Protein AF-A0A967N230-F1 (afdb_monomer_lite)

pLDDT: mean 96.91, std 1.89, range [85.5, 98.88]

Foldseek 3Di:
DPLVVLCVVLVVQDDPPQDPVNVQVSVQVSVVVVLDQVDKDDDPNGIHGNPCLCPPFDLPDDVVCCQVPFAPDRWDQFPFAGWTWHAGPVFAIEIEHQELADDDLLVRLVVRCVRNPPGQEYEYEDRLYAYHDLVSLLSNLLQEAPAKDFQDWDWDQPDPDPPNIDDTDTDIHGHDHPHHDHHAYHYHYGSNQHDNSVSSVSSNVVGPRD

Sequence (210 aa):
MDWDGAYARYRPRVDAGTSPAQLLGVVSEMLDELRDGHVNVRSPVGAYAYDAWKDGHPDNFDLQLISEEYFAEPPTRASAGPFVYGRLRDGPGYVHIRTFGGDGFGRGIDEALRAMDGVPALVVDIRDNGGGSDLNLDEVVGRFTDRKRRYRYVQYRDGPGHDDFTDPIADHVEPRGARRFRGPVAVLTNRLNFSAAEDFVLAMRLLPNV

Secondary structure (DSSP, 8-state):
--HHHHHHHHGGG--TT--HHHHHHHHHHHHHTT--TT-EEEETTEEEE--GGGTT------HHHHHHHTBSSPPEEPSSSSEEEEEBTTS-EEEEE--B-SS-HHHHHHHHHHHTTT-S-EEEE-TT---B-HHHHHHHHTTT-SS-EEEEEE--B-SSSTT-BPPPEEEEE---SS----S-EEEE--TT--THHHHHHHHHTTSTT-

Radius of gyration: 21.26 Å; chains: 1; bounding box: 53×32×60 Å

Structure (mmCIF, N/CA/C/O backbone):
data_AF-A0A967N230-F1
#
_entry.id   AF-A0A967N230-F1
#
loop_
_atom_site.group_PDB
_atom_site.id
_atom_site.type_symbol
_atom_site.label_atom_id
_atom_site.label_alt_id
_atom_site.label_comp_id
_atom_site.label_asym_id
_atom_site.label_entity_id
_atom_site.label_seq_id
_atom_site.pdbx_PDB_ins_code
_atom_site.Cartn_x
_atom_site.Cartn_y
_atom_site.Cartn_z
_atom_site.occupancy
_atom_site.B_iso_or_equiv
_atom_site.auth_seq_id
_atom_site.auth_comp_id
_atom_site.auth_asym_id
_atom_site.auth_atom_id
_atom_site.pdbx_PDB_model_num
ATOM 1 N N . MET A 1 1 ? -21.238 -11.058 11.855 1.00 85.50 1 MET A N 1
ATOM 2 C CA . MET A 1 1 ? -21.030 -10.917 13.311 1.00 85.50 1 MET A CA 1
ATOM 3 C C . MET A 1 1 ? -22.267 -10.264 13.905 1.00 85.50 1 MET A C 1
ATOM 5 O O . MET A 1 1 ? -22.868 -9.445 13.226 1.00 85.50 1 MET A O 1
ATOM 9 N N . ASP A 1 2 ? -22.628 -10.613 15.136 1.00 92.88 2 ASP A N 1
ATOM 10 C CA . ASP A 1 2 ? -23.662 -9.923 15.913 1.00 92.88 2 ASP A CA 1
ATOM 11 C C . ASP A 1 2 ? -23.021 -8.843 16.809 1.00 92.88 2 ASP A C 1
ATOM 13 O O . ASP A 1 2 ? -22.440 -9.162 17.850 1.00 92.88 2 ASP A O 1
ATOM 17 N N . TRP A 1 3 ? -23.074 -7.579 16.371 1.00 94.56 3 TRP A N 1
ATOM 18 C CA . TRP A 1 3 ? -22.460 -6.457 17.096 1.00 94.56 3 TRP A CA 1
ATOM 19 C C . TRP A 1 3 ? -23.243 -6.067 18.354 1.00 94.56 3 TRP A C 1
ATOM 21 O O . TRP A 1 3 ? -22.641 -5.730 19.373 1.00 94.56 3 TRP A O 1
ATOM 31 N N . ASP A 1 4 ? -24.572 -6.186 18.323 1.00 95.31 4 ASP A N 1
ATOM 32 C CA . ASP A 1 4 ? -25.424 -5.927 19.487 1.00 95.31 4 ASP A CA 1
ATOM 33 C C . ASP A 1 4 ? -25.192 -6.985 20.573 1.00 95.31 4 ASP A C 1
ATOM 35 O O . ASP A 1 4 ? -25.094 -6.665 21.762 1.00 95.31 4 ASP A O 1
ATOM 39 N N . GLY A 1 5 ? -25.014 -8.245 20.170 1.00 97.25 5 GLY A N 1
ATOM 40 C CA . GLY A 1 5 ? -24.609 -9.329 21.059 1.00 97.25 5 GLY A CA 1
ATOM 41 C C . GLY A 1 5 ? -23.234 -9.097 21.687 1.00 97.25 5 GLY A C 1
ATOM 42 O O . GLY A 1 5 ? -23.071 -9.317 22.890 1.00 97.25 5 GLY A O 1
ATOM 43 N N . ALA A 1 6 ? -22.254 -8.610 20.918 1.00 97.06 6 ALA A N 1
ATOM 44 C CA . ALA A 1 6 ? -20.963 -8.197 21.469 1.00 97.06 6 ALA A CA 1
ATOM 45 C C . ALA A 1 6 ? -21.145 -7.053 22.482 1.00 97.06 6 ALA A C 1
ATOM 47 O O . ALA A 1 6 ? -20.707 -7.167 23.628 1.00 97.06 6 ALA A O 1
ATOM 48 N N . TYR A 1 7 ? -21.885 -5.996 22.135 1.00 96.38 7 TYR A N 1
ATOM 49 C CA . TYR A 1 7 ? -22.181 -4.898 23.059 1.00 96.38 7 TYR A CA 1
ATOM 50 C C . TYR A 1 7 ? -22.793 -5.399 24.374 1.00 96.38 7 TYR A C 1
ATOM 52 O O . TYR A 1 7 ? -22.312 -5.043 25.452 1.00 96.38 7 TYR A O 1
ATOM 60 N N . ALA A 1 8 ? -23.796 -6.276 24.308 1.00 98.12 8 ALA A N 1
ATOM 61 C CA . ALA A 1 8 ? -24.440 -6.857 25.484 1.00 98.12 8 ALA A CA 1
ATOM 62 C C . ALA A 1 8 ? -23.473 -7.670 26.368 1.00 98.12 8 ALA A C 1
ATOM 64 O O . ALA A 1 8 ? -23.636 -7.678 27.589 1.00 98.12 8 ALA A O 1
ATOM 65 N N . ARG A 1 9 ? -22.449 -8.315 25.786 1.00 98.06 9 ARG A N 1
ATOM 66 C CA . ARG A 1 9 ? -21.400 -9.040 26.528 1.00 98.06 9 ARG A CA 1
ATOM 67 C C . ARG A 1 9 ? -20.377 -8.109 27.180 1.00 98.06 9 ARG A C 1
ATOM 69 O O . ARG A 1 9 ? -20.011 -8.325 28.336 1.00 98.06 9 ARG A O 1
ATOM 76 N N . TYR A 1 10 ? -19.891 -7.096 26.461 1.00 98.31 10 TYR A N 1
ATOM 77 C CA . TYR A 1 10 ? -18.751 -6.288 26.915 1.00 98.31 10 TYR A CA 1
ATOM 78 C C . TYR A 1 10 ? -19.146 -5.021 27.671 1.00 98.31 10 TYR A C 1
ATOM 80 O O . TYR A 1 10 ? -18.466 -4.656 28.631 1.00 98.31 10 TYR A O 1
ATOM 88 N N . ARG A 1 11 ? -20.257 -4.361 27.316 1.00 97.88 11 ARG A N 1
ATOM 89 C CA . ARG A 1 11 ? -20.692 -3.117 27.972 1.00 97.88 11 ARG A CA 1
ATOM 90 C C . ARG A 1 11 ? -20.865 -3.258 29.491 1.00 97.88 11 ARG A C 1
ATOM 92 O O . ARG A 1 11 ? -20.442 -2.329 30.185 1.00 97.88 11 ARG A O 1
ATOM 99 N N . PRO A 1 12 ? -21.440 -4.345 30.046 1.00 98.38 12 PRO A N 1
ATOM 100 C CA . PRO A 1 12 ? -21.588 -4.496 31.497 1.00 98.38 12 PRO A CA 1
ATOM 101 C C . PRO A 1 12 ? -20.263 -4.581 32.269 1.00 98.38 12 PRO A C 1
ATOM 103 O O . PRO A 1 12 ? -20.265 -4.413 33.482 1.00 98.38 12 PRO A O 1
ATOM 106 N N . ARG A 1 13 ? -19.133 -4.822 31.587 1.00 98.31 13 ARG A N 1
ATOM 107 C CA . ARG A 1 13 ? -17.791 -4.891 32.192 1.00 98.31 13 ARG A CA 1
ATOM 108 C C . ARG A 1 13 ? -17.157 -3.515 32.426 1.00 98.31 13 ARG A C 1
ATOM 110 O O . ARG A 1 13 ? -16.042 -3.456 32.933 1.00 98.31 13 ARG A O 1
ATOM 117 N N . VAL A 1 14 ? -17.828 -2.435 32.018 1.00 98.19 14 VAL A N 1
ATOM 118 C CA . VAL A 1 14 ? -17.339 -1.055 32.131 1.00 98.19 14 VAL A CA 1
ATOM 119 C C . VAL A 1 14 ? -18.294 -0.227 32.989 1.00 98.19 14 VAL A C 1
ATOM 121 O O . VAL A 1 14 ? -19.488 -0.102 32.692 1.00 98.19 14 VAL A O 1
ATOM 124 N N . ASP A 1 15 ? -17.740 0.392 34.022 1.00 97.88 15 ASP A N 1
ATOM 125 C CA . ASP A 1 15 ? -18.419 1.286 34.958 1.00 97.88 15 ASP A CA 1
ATOM 126 C C . ASP A 1 15 ? -17.563 2.529 35.278 1.00 97.88 15 ASP A C 1
ATOM 128 O O . ASP A 1 15 ? -16.505 2.752 34.689 1.00 97.88 15 ASP A O 1
ATOM 132 N N . ALA A 1 16 ? -18.024 3.357 36.220 1.00 97.38 16 ALA A N 1
ATOM 133 C CA . ALA A 1 16 ? -17.334 4.587 36.611 1.00 97.38 16 ALA A CA 1
ATOM 134 C C . ALA A 1 16 ? -15.980 4.362 37.320 1.00 97.38 16 ALA A C 1
ATOM 136 O O . ALA A 1 16 ? -15.199 5.304 37.435 1.00 97.38 16 ALA A O 1
ATOM 137 N N . GLY A 1 17 ? -15.703 3.150 37.809 1.00 98.12 17 GLY A N 1
ATOM 138 C CA . GLY A 1 17 ? -14.441 2.780 38.455 1.00 98.12 17 GLY A CA 1
ATOM 139 C C . GLY A 1 17 ? -13.425 2.144 37.505 1.00 98.12 17 GLY A C 1
ATOM 140 O O . GLY A 1 17 ? -12.290 1.887 37.907 1.00 98.12 17 GLY A O 1
ATOM 141 N N . THR A 1 18 ? -13.805 1.888 36.251 1.00 98.31 18 THR A N 1
ATOM 142 C CA . THR A 1 18 ? -12.941 1.234 35.266 1.00 98.31 18 THR A CA 1
ATOM 143 C C . THR A 1 18 ? -11.785 2.153 34.866 1.00 98.31 18 THR A C 1
ATOM 145 O O . THR A 1 18 ? -11.980 3.207 34.260 1.00 98.31 18 THR A O 1
ATOM 148 N N . SER A 1 19 ? -10.555 1.750 35.187 1.00 98.25 19 SER A N 1
ATOM 149 C CA . SER A 1 19 ? -9.349 2.487 34.792 1.00 98.25 19 SER A CA 1
ATOM 150 C C . SER A 1 19 ? -9.132 2.469 33.270 1.00 98.25 19 SER A C 1
ATOM 152 O O . SER A 1 19 ? -9.589 1.545 32.592 1.00 98.25 19 SER A O 1
ATOM 154 N N . PRO A 1 20 ? -8.355 3.415 32.706 1.00 98.12 20 PRO A N 1
ATOM 155 C CA . PRO A 1 20 ? -8.048 3.418 31.275 1.00 98.12 20 PRO A CA 1
ATOM 156 C C . PRO A 1 20 ? -7.417 2.113 30.764 1.00 98.12 20 PRO A C 1
ATOM 158 O O . PRO A 1 20 ? -7.737 1.671 29.664 1.00 98.12 20 PRO A O 1
ATOM 161 N N . ALA A 1 21 ? -6.555 1.468 31.559 1.00 98.12 21 ALA A N 1
ATOM 162 C CA . ALA A 1 21 ? -5.932 0.198 31.183 1.00 98.12 21 ALA A CA 1
ATOM 163 C C . ALA A 1 21 ? -6.945 -0.961 31.154 1.00 98.12 21 ALA A C 1
ATOM 165 O O . ALA A 1 21 ? -6.922 -1.778 30.237 1.00 98.12 21 ALA A O 1
ATOM 166 N N . GLN A 1 22 ? -7.871 -1.009 32.119 1.00 98.31 22 GLN A N 1
ATOM 167 C CA . GLN A 1 22 ? -8.956 -1.998 32.120 1.00 98.31 22 GLN A CA 1
ATOM 168 C C . GLN A 1 22 ? -9.919 -1.765 30.953 1.00 98.31 22 GLN A C 1
ATOM 170 O O . GLN A 1 22 ? -10.312 -2.722 30.290 1.00 98.31 22 GLN A O 1
ATOM 175 N N . LEU A 1 23 ? -10.252 -0.503 30.663 1.00 98.25 23 LEU A N 1
ATOM 176 C CA . LEU A 1 23 ? -11.078 -0.148 29.513 1.00 98.25 23 LEU A CA 1
ATOM 177 C C . LEU A 1 23 ? -10.422 -0.600 28.204 1.00 98.25 23 LEU A C 1
ATOM 179 O O . LEU A 1 23 ? -11.090 -1.215 27.378 1.00 98.25 23 LEU A O 1
ATOM 183 N N . LEU A 1 24 ? -9.117 -0.351 28.035 1.00 98.31 24 LEU A N 1
ATOM 184 C CA . LEU A 1 24 ? -8.368 -0.838 26.877 1.00 98.31 24 LEU A CA 1
ATOM 185 C C . LEU A 1 24 ? -8.440 -2.365 26.766 1.00 98.31 24 LEU A C 1
ATOM 187 O O . LEU A 1 24 ? -8.653 -2.861 25.666 1.00 98.31 24 LEU A O 1
ATOM 191 N N . GLY A 1 25 ? -8.320 -3.104 27.872 1.00 98.31 25 GLY A N 1
ATOM 192 C CA . GLY A 1 25 ? -8.472 -4.563 27.876 1.00 98.31 25 GLY A CA 1
ATOM 193 C C . GLY A 1 25 ? -9.849 -5.017 27.381 1.00 98.31 25 GLY A C 1
ATOM 194 O O . GLY A 1 25 ? -9.937 -5.816 26.454 1.00 98.31 25 GLY A O 1
ATOM 195 N N . VAL A 1 26 ? -10.928 -4.444 27.928 1.00 98.38 26 VAL A N 1
ATOM 196 C CA . VAL A 1 26 ? -12.306 -4.787 27.526 1.00 98.38 26 VAL A CA 1
ATOM 197 C C . VAL A 1 26 ? -12.568 -4.445 26.055 1.00 98.38 26 VAL A C 1
ATOM 199 O O . VAL A 1 26 ? -13.156 -5.253 25.340 1.00 98.38 26 VAL A O 1
ATOM 202 N N . VAL A 1 27 ? -12.125 -3.272 25.590 1.00 98.00 27 VAL A N 1
ATOM 203 C CA . VAL A 1 27 ? -12.273 -2.862 24.184 1.00 98.00 27 VAL A CA 1
ATOM 204 C C . VAL A 1 27 ? -11.462 -3.772 23.264 1.00 98.00 27 VAL A C 1
ATOM 206 O O . VAL A 1 27 ? -11.985 -4.197 22.242 1.00 98.00 27 VAL A O 1
ATOM 209 N N . SER A 1 28 ? -10.226 -4.113 23.634 1.00 98.00 28 SER A N 1
ATOM 210 C CA . SER A 1 28 ? -9.379 -5.038 22.868 1.00 98.00 28 SER A CA 1
ATOM 211 C C . SER A 1 28 ? -10.061 -6.391 22.672 1.00 98.00 28 SER A C 1
ATOM 213 O O . SER A 1 28 ? -10.171 -6.854 21.545 1.00 98.00 28 SER A O 1
ATOM 215 N N . GLU A 1 29 ? -10.589 -6.993 23.742 1.00 97.81 29 GLU A N 1
ATOM 216 C CA . GLU A 1 29 ? -11.294 -8.278 23.653 1.00 97.81 29 GLU A CA 1
ATOM 217 C C . GLU A 1 29 ? -12.573 -8.201 22.807 1.00 97.81 29 GLU A C 1
ATOM 219 O O . GLU A 1 29 ? -12.911 -9.164 22.128 1.00 97.81 29 GLU A O 1
ATOM 224 N N . MET A 1 30 ? -13.291 -7.074 22.843 1.00 97.69 30 MET A N 1
ATOM 225 C CA . MET A 1 30 ? -14.475 -6.864 22.004 1.00 97.69 30 MET A CA 1
ATOM 226 C C . MET A 1 30 ? -14.102 -6.742 20.522 1.00 97.69 30 MET A C 1
ATOM 228 O O . MET A 1 30 ? -14.774 -7.317 19.669 1.00 97.69 30 MET A O 1
ATOM 232 N N . LEU A 1 31 ? -13.036 -5.997 20.210 1.00 97.12 31 LEU A N 1
ATOM 233 C CA . LEU A 1 31 ? -12.543 -5.836 18.840 1.00 97.12 31 LEU A CA 1
ATOM 234 C C . LEU A 1 31 ? -11.910 -7.128 18.298 1.00 97.12 31 LEU A C 1
ATOM 236 O O . LEU A 1 31 ? -11.976 -7.358 17.095 1.00 97.12 31 LEU A O 1
ATOM 240 N N . ASP A 1 32 ? -11.366 -7.994 19.157 1.00 96.19 32 ASP A N 1
ATOM 241 C CA . ASP A 1 32 ? -10.805 -9.299 18.768 1.00 96.19 32 ASP A CA 1
ATOM 242 C C . ASP A 1 32 ? -11.830 -10.213 18.091 1.00 96.19 32 ASP A C 1
ATOM 244 O O . ASP A 1 32 ? -11.500 -10.955 17.162 1.00 96.19 32 ASP A O 1
ATOM 248 N N . GLU A 1 33 ? -13.107 -10.093 18.464 1.00 96.31 33 GLU A N 1
ATOM 249 C CA . GLU A 1 33 ? -14.177 -10.846 17.814 1.00 96.31 33 GLU A CA 1
ATOM 250 C C . GLU A 1 33 ? -14.304 -10.531 16.311 1.00 96.31 33 GLU A C 1
ATOM 252 O O . GLU A 1 33 ? -14.807 -11.372 15.560 1.00 96.31 33 GLU A O 1
ATOM 257 N N . LEU A 1 34 ? -13.857 -9.346 15.858 1.00 95.75 34 LEU A N 1
ATOM 258 C CA . LEU A 1 34 ? -13.910 -8.935 14.446 1.00 95.75 34 LEU A CA 1
ATOM 259 C C . LEU A 1 34 ? -12.933 -9.734 13.590 1.00 95.75 34 LEU A C 1
ATOM 261 O O . LEU A 1 34 ? -13.184 -9.914 12.400 1.00 95.75 34 LEU A O 1
ATOM 265 N N . ARG A 1 35 ? -11.845 -10.231 14.197 1.00 95.25 35 ARG A N 1
ATOM 266 C CA . ARG A 1 35 ? -10.754 -10.936 13.508 1.00 95.25 35 ARG A CA 1
ATOM 267 C C . ARG A 1 35 ? -10.231 -10.168 12.292 1.00 95.25 35 ARG A C 1
ATOM 269 O O . ARG A 1 35 ? -9.931 -10.755 11.252 1.00 95.25 35 ARG A O 1
ATOM 276 N N . ASP A 1 36 ? -10.146 -8.849 12.432 1.00 95.19 36 ASP A N 1
ATOM 277 C CA . ASP A 1 36 ? -9.809 -7.927 11.356 1.00 95.19 36 ASP A CA 1
ATOM 278 C C . ASP A 1 36 ? -8.509 -7.180 11.673 1.00 95.19 36 ASP A C 1
ATOM 280 O O . ASP A 1 36 ? -8.442 -6.390 12.615 1.00 95.19 36 ASP A O 1
ATOM 284 N N . GLY A 1 37 ? -7.481 -7.411 10.853 1.00 93.00 37 GLY A N 1
ATOM 285 C CA . GLY A 1 37 ? -6.185 -6.743 10.980 1.00 93.00 37 GLY A CA 1
ATOM 286 C C . GLY A 1 37 ? -6.235 -5.229 10.747 1.00 93.00 37 GLY A C 1
ATOM 287 O O . GLY A 1 37 ? -5.296 -4.531 11.132 1.00 93.00 37 GLY A O 1
ATOM 288 N N . HIS A 1 38 ? -7.301 -4.700 10.127 1.00 94.12 38 HIS A N 1
ATOM 289 C CA . HIS A 1 38 ? -7.479 -3.260 9.888 1.00 94.12 38 HIS A CA 1
ATOM 290 C C . HIS A 1 38 ? -8.081 -2.535 11.096 1.00 94.12 38 HIS A C 1
ATOM 292 O O . HIS A 1 38 ? -8.014 -1.304 11.180 1.00 94.12 38 HIS A O 1
ATOM 298 N N . VAL A 1 39 ? -8.621 -3.271 12.067 1.00 95.88 39 VAL A N 1
ATOM 299 C CA . VAL A 1 39 ? -9.231 -2.696 13.262 1.00 95.88 39 VAL A CA 1
ATOM 300 C C . VAL A 1 39 ? -8.195 -2.604 14.371 1.00 95.88 39 VAL A C 1
ATOM 302 O O . VAL A 1 39 ? -7.610 -3.590 14.814 1.00 95.88 39 VAL A O 1
ATOM 305 N N . ASN A 1 40 ? -7.959 -1.379 14.828 1.00 95.50 40 ASN A N 1
ATOM 306 C CA . ASN A 1 40 ? -6.991 -1.093 15.872 1.00 95.50 40 ASN A CA 1
ATOM 307 C C . ASN A 1 40 ? -7.520 -0.028 16.831 1.00 95.50 40 ASN A C 1
ATOM 309 O O . ASN A 1 40 ? -8.303 0.844 16.455 1.00 95.50 40 ASN A O 1
ATOM 313 N N . VAL A 1 41 ? -7.056 -0.085 18.075 1.00 96.88 41 VAL A N 1
ATOM 314 C CA . VAL A 1 41 ? -7.288 0.951 19.084 1.00 96.88 41 VAL A CA 1
ATOM 315 C C . VAL A 1 41 ? -5.945 1.434 19.607 1.00 96.88 41 VAL A C 1
ATOM 317 O O . VAL A 1 41 ? -5.040 0.645 19.874 1.00 96.88 41 VAL A O 1
ATOM 320 N N . ARG A 1 42 ? -5.801 2.752 19.744 1.00 96.69 42 ARG A N 1
ATOM 321 C CA . ARG A 1 42 ? -4.603 3.401 20.283 1.00 96.69 42 ARG A CA 1
ATOM 322 C C . ARG A 1 42 ? -5.005 4.323 21.418 1.00 96.69 42 ARG A C 1
ATOM 324 O O . ARG A 1 42 ? -5.969 5.073 21.306 1.00 96.69 42 ARG A O 1
ATOM 331 N N . SER A 1 43 ? -4.251 4.275 22.504 1.00 95.94 43 SER A N 1
ATOM 332 C CA . SER A 1 43 ? -4.478 5.085 23.696 1.00 95.94 43 SER A CA 1
ATOM 333 C C . SER A 1 43 ? -3.145 5.424 24.376 1.00 95.94 43 SER A C 1
ATOM 335 O O . SER A 1 43 ? -2.136 4.772 24.101 1.00 95.94 43 SER A O 1
ATOM 337 N N . PRO A 1 44 ? -3.113 6.390 25.310 1.00 97.25 44 PRO A N 1
ATOM 338 C CA . PRO A 1 44 ? -1.905 6.687 26.082 1.00 97.25 44 PRO A CA 1
ATOM 339 C C . PRO A 1 44 ? -1.391 5.517 26.934 1.00 97.25 44 PRO A C 1
ATOM 341 O O . PRO A 1 44 ? -0.222 5.505 27.304 1.00 97.25 44 PRO A O 1
ATOM 344 N N . VAL A 1 45 ? -2.256 4.551 27.263 1.00 97.56 45 VAL A N 1
ATOM 345 C CA . VAL A 1 45 ? -1.916 3.392 28.107 1.00 97.56 45 VAL A CA 1
ATOM 346 C C . VAL A 1 45 ? -1.576 2.136 27.304 1.00 97.56 45 VAL A C 1
ATOM 348 O O . VAL A 1 45 ? -1.230 1.117 27.893 1.00 97.56 45 VAL A O 1
ATOM 351 N N . GLY A 1 46 ? -1.662 2.194 25.973 1.00 97.31 46 GLY A N 1
ATOM 352 C CA . GLY A 1 46 ? -1.357 1.066 25.098 1.00 97.31 46 GLY A CA 1
ATOM 353 C C . GLY A 1 46 ? -2.160 1.073 23.802 1.00 97.31 46 GLY A C 1
ATOM 354 O O . GLY A 1 46 ? -2.977 1.961 23.545 1.00 97.31 46 GLY A O 1
ATOM 355 N N . ALA A 1 47 ? -1.928 0.053 22.987 1.00 97.25 47 ALA A N 1
ATOM 356 C CA . ALA A 1 47 ? -2.631 -0.170 21.736 1.00 97.25 47 ALA A CA 1
ATOM 357 C C . ALA A 1 47 ? -2.977 -1.652 21.581 1.00 97.25 47 ALA A C 1
ATOM 359 O O . ALA A 1 47 ? -2.327 -2.509 22.178 1.00 97.25 47 ALA A O 1
ATOM 360 N N . TYR A 1 48 ? -3.976 -1.927 20.754 1.00 97.25 48 TYR A N 1
ATOM 361 C CA . TYR A 1 48 ? -4.343 -3.270 20.332 1.00 97.25 48 TYR A CA 1
ATOM 362 C C . TYR A 1 48 ? -4.595 -3.278 18.825 1.00 97.25 48 TYR A C 1
ATOM 364 O O . TYR A 1 48 ? -5.147 -2.323 18.270 1.00 97.25 48 TYR A O 1
ATOM 372 N N . ALA A 1 49 ? -4.182 -4.369 18.193 1.00 96.19 49 ALA A N 1
ATOM 373 C CA . ALA A 1 49 ? -4.532 -4.752 16.839 1.00 96.19 49 ALA A CA 1
ATOM 374 C C . ALA A 1 49 ? -4.693 -6.275 16.819 1.00 96.19 49 ALA A C 1
ATOM 376 O O . ALA A 1 49 ? -4.007 -6.985 17.559 1.00 96.19 49 ALA A O 1
ATOM 377 N N . TYR A 1 50 ? -5.580 -6.774 15.967 1.00 96.00 50 TYR A N 1
ATOM 378 C CA . TYR A 1 50 ? -5.683 -8.205 15.730 1.00 96.00 50 TYR A CA 1
ATOM 379 C C . TYR A 1 50 ? -4.511 -8.629 14.846 1.00 96.00 50 TYR A C 1
ATOM 381 O O . TYR A 1 50 ? -4.536 -8.337 13.660 1.00 96.00 50 TYR A O 1
ATOM 389 N N . ASP A 1 51 ? -3.474 -9.269 15.395 1.00 92.69 51 ASP A N 1
ATOM 390 C CA . ASP A 1 51 ? -2.281 -9.678 14.627 1.00 92.69 51 ASP A CA 1
ATOM 391 C C . ASP A 1 51 ? -2.405 -11.072 13.992 1.00 92.69 51 ASP A C 1
ATOM 393 O O . ASP A 1 51 ? -1.746 -11.352 12.988 1.00 92.69 51 ASP A O 1
ATOM 397 N N . ALA A 1 52 ? -3.318 -11.909 14.495 1.00 94.44 52 ALA A N 1
ATOM 398 C CA . ALA A 1 52 ? -3.497 -13.286 14.034 1.00 94.44 52 ALA A CA 1
ATOM 399 C C . ALA A 1 52 ? -3.992 -13.404 12.576 1.00 94.44 52 ALA A C 1
ATOM 401 O O . ALA A 1 52 ? -3.966 -14.482 11.990 1.00 94.44 52 ALA A O 1
ATOM 402 N N . TRP A 1 53 ? -4.384 -12.301 11.926 1.00 92.19 53 TRP A N 1
ATOM 403 C CA . TRP A 1 53 ? -4.672 -12.291 10.483 1.00 92.19 53 TRP A CA 1
ATOM 404 C C . TRP A 1 53 ? -3.455 -12.645 9.611 1.00 92.19 53 TRP A C 1
ATOM 406 O O . TRP A 1 53 ? -3.627 -13.015 8.442 1.00 92.19 53 TRP A O 1
ATOM 416 N N . LYS A 1 54 ? -2.241 -12.529 10.163 1.00 92.81 54 LYS A N 1
ATOM 417 C CA . LYS A 1 54 ? -0.977 -12.931 9.529 1.00 92.81 54 LYS A CA 1
ATOM 418 C C . LYS A 1 54 ? -0.657 -14.408 9.764 1.00 92.81 54 LYS A C 1
ATOM 420 O O . LYS A 1 54 ? 0.117 -14.981 9.002 1.00 92.81 54 LYS A O 1
ATOM 425 N N . ASP A 1 55 ? -1.262 -15.034 10.773 1.00 92.75 55 ASP A N 1
ATOM 426 C CA . ASP A 1 55 ? -0.933 -16.399 11.177 1.00 92.75 55 ASP A CA 1
ATOM 427 C C . ASP A 1 55 ? -1.121 -17.386 10.020 1.00 92.75 55 ASP A C 1
ATOM 429 O O . ASP A 1 55 ? -2.017 -17.259 9.179 1.00 92.75 55 ASP A O 1
ATOM 433 N N . GLY A 1 56 ? -0.231 -18.377 9.957 1.00 91.94 56 GLY A N 1
ATOM 434 C CA . GLY A 1 56 ? -0.231 -19.392 8.903 1.00 91.94 56 GLY A CA 1
ATOM 435 C C . GLY A 1 56 ? 0.270 -18.910 7.538 1.00 91.94 56 GLY A C 1
ATOM 436 O O . GLY A 1 56 ? 0.291 -19.708 6.602 1.00 91.94 56 GLY A O 1
ATOM 437 N N . HIS A 1 57 ? 0.701 -17.651 7.410 1.00 94.56 57 HIS A N 1
ATOM 438 C CA . HIS A 1 57 ? 1.306 -17.128 6.189 1.00 94.56 57 HIS A CA 1
ATOM 439 C C . HIS A 1 57 ? 2.816 -16.934 6.391 1.00 94.56 57 HIS A C 1
ATOM 441 O O . HIS A 1 57 ? 3.215 -16.313 7.372 1.00 94.56 57 HIS A O 1
ATOM 447 N N . PRO A 1 58 ? 3.669 -17.452 5.492 1.00 94.69 58 PRO A N 1
ATOM 448 C CA . PRO A 1 58 ? 5.105 -17.201 5.555 1.00 94.69 58 PRO A CA 1
ATOM 449 C C . PRO A 1 58 ? 5.436 -15.752 5.167 1.00 94.69 58 PRO A C 1
ATOM 451 O O . PRO A 1 58 ? 4.737 -15.155 4.343 1.00 94.69 58 PRO A O 1
ATOM 454 N N . ASP A 1 59 ? 6.546 -15.228 5.694 1.00 90.88 59 ASP A N 1
ATOM 455 C CA . ASP A 1 59 ? 7.014 -13.859 5.421 1.00 90.88 59 ASP A CA 1
ATOM 456 C C . ASP A 1 59 ? 7.230 -13.617 3.918 1.00 90.88 59 ASP A C 1
ATOM 458 O O . ASP A 1 59 ? 6.860 -12.577 3.377 1.00 90.88 59 ASP A O 1
ATOM 462 N N . ASN A 1 60 ? 7.761 -14.617 3.202 1.00 94.12 60 ASN A N 1
ATOM 463 C CA . ASN A 1 60 ? 7.973 -14.596 1.749 1.00 94.12 60 ASN A CA 1
ATOM 464 C C . ASN A 1 60 ? 8.822 -13.421 1.232 1.00 94.12 60 ASN A C 1
ATOM 466 O O . ASN A 1 60 ? 8.772 -13.132 0.035 1.00 94.12 60 ASN A O 1
ATOM 470 N N . PHE A 1 61 ? 9.608 -12.750 2.075 1.00 97.69 61 PHE A N 1
ATOM 471 C CA . PHE A 1 61 ? 10.424 -11.612 1.669 1.00 97.69 61 PHE A CA 1
ATOM 472 C C . PHE A 1 61 ? 11.693 -11.482 2.510 1.00 97.69 61 PHE A C 1
ATOM 474 O O . PHE A 1 61 ? 11.658 -11.597 3.728 1.00 97.69 61 PHE A O 1
ATOM 481 N N . ASP A 1 62 ? 12.809 -11.217 1.834 1.00 97.31 62 ASP A N 1
ATOM 482 C CA . ASP A 1 62 ? 14.073 -10.828 2.451 1.00 97.31 62 ASP A CA 1
ATOM 483 C C . ASP A 1 62 ? 14.838 -9.956 1.447 1.00 97.31 62 ASP A C 1
ATOM 485 O O . ASP A 1 62 ? 15.365 -10.438 0.441 1.00 97.31 62 ASP A O 1
ATOM 489 N N . LEU A 1 63 ? 14.870 -8.643 1.691 1.00 95.44 63 LEU A N 1
ATOM 490 C CA . LEU A 1 63 ? 15.544 -7.713 0.788 1.00 95.44 63 LEU A CA 1
ATOM 491 C C . LEU A 1 63 ? 17.063 -7.919 0.770 1.00 95.44 63 LEU A C 1
ATOM 493 O O . LEU A 1 63 ? 17.687 -7.626 -0.251 1.00 95.44 63 LEU A O 1
ATOM 497 N N . GLN A 1 64 ? 17.662 -8.394 1.864 1.00 96.56 64 GLN A N 1
ATOM 498 C CA . GLN A 1 64 ? 19.093 -8.676 1.916 1.00 96.56 64 GLN A CA 1
ATOM 499 C C . GLN A 1 64 ? 19.417 -9.868 1.018 1.00 96.56 64 GLN A C 1
ATOM 501 O O . GLN A 1 64 ? 20.263 -9.733 0.134 1.00 96.56 64 GLN A O 1
ATOM 506 N N . LEU A 1 65 ? 18.666 -10.965 1.148 1.00 97.19 65 LEU A N 1
ATOM 507 C CA . LEU A 1 65 ? 18.787 -12.124 0.262 1.00 97.19 65 LEU A CA 1
ATOM 508 C C . LEU A 1 65 ? 18.633 -11.716 -1.208 1.00 97.19 65 LEU A C 1
ATOM 510 O O . LEU A 1 65 ? 19.446 -12.093 -2.047 1.00 97.19 65 LEU A O 1
ATOM 514 N N . ILE A 1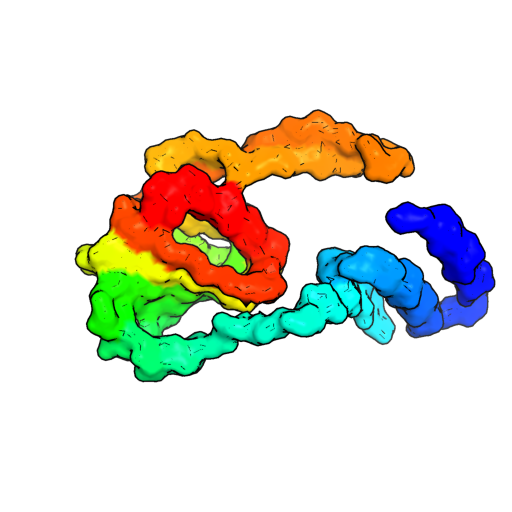 66 ? 17.612 -10.915 -1.534 1.00 97.00 66 ILE A N 1
ATOM 515 C CA . ILE A 1 66 ? 17.401 -10.451 -2.913 1.00 97.00 66 ILE A CA 1
ATOM 516 C C . ILE A 1 66 ? 18.614 -9.639 -3.392 1.00 97.00 66 ILE A C 1
ATOM 518 O O . ILE A 1 66 ? 19.108 -9.871 -4.496 1.00 97.00 66 ILE A O 1
ATOM 522 N N . SER A 1 67 ? 19.111 -8.724 -2.552 1.00 96.25 67 SER A N 1
ATOM 523 C CA . SER A 1 67 ? 20.268 -7.861 -2.836 1.00 96.25 67 SER A CA 1
ATOM 524 C C . SER A 1 67 ? 21.543 -8.655 -3.125 1.00 96.25 67 SER A C 1
ATOM 526 O O . SER A 1 67 ? 22.273 -8.311 -4.052 1.00 96.25 67 SER A O 1
ATOM 528 N N . GLU A 1 68 ? 21.805 -9.706 -2.352 1.00 96.56 68 GLU A N 1
ATOM 529 C CA . GLU A 1 68 ? 23.029 -10.511 -2.437 1.00 96.56 68 GLU A CA 1
ATOM 530 C C . GLU A 1 68 ? 22.960 -11.549 -3.575 1.00 96.56 68 GLU A C 1
ATOM 532 O O . GLU A 1 68 ? 23.922 -11.722 -4.334 1.00 96.56 68 GLU A O 1
ATOM 537 N N . GLU A 1 69 ? 21.800 -12.184 -3.766 1.00 97.25 69 GLU A N 1
ATOM 538 C CA . GLU A 1 69 ? 21.663 -13.363 -4.632 1.00 97.25 69 GLU A CA 1
ATOM 539 C C . GLU A 1 69 ? 21.099 -13.081 -6.033 1.00 97.25 69 GLU A C 1
ATOM 541 O O . GLU A 1 69 ? 21.350 -13.856 -6.958 1.00 97.25 69 GLU A O 1
ATOM 546 N N . TYR A 1 70 ? 20.375 -11.977 -6.248 1.00 97.69 70 TYR A N 1
ATOM 547 C CA . TYR A 1 70 ? 19.647 -11.770 -7.512 1.00 97.69 70 TYR A CA 1
ATOM 548 C C . TYR A 1 70 ? 20.129 -10.566 -8.321 1.00 97.69 70 TYR A C 1
ATOM 550 O O . TYR A 1 70 ? 20.007 -10.569 -9.549 1.00 97.69 70 TYR A O 1
ATOM 558 N N . PHE A 1 71 ? 20.695 -9.540 -7.684 1.00 98.19 71 PHE A N 1
ATOM 559 C CA . PHE A 1 71 ? 21.166 -8.359 -8.407 1.00 98.19 71 PHE A CA 1
ATOM 560 C C . PHE A 1 71 ? 22.502 -8.588 -9.121 1.00 98.19 71 PHE A C 1
ATOM 562 O O . PHE A 1 71 ? 23.421 -9.221 -8.599 1.00 98.19 71 PHE A O 1
ATOM 569 N N . ALA A 1 72 ? 22.621 -8.031 -10.329 1.00 97.31 72 ALA A N 1
ATOM 570 C CA . ALA A 1 72 ? 23.863 -8.038 -11.100 1.00 97.31 72 ALA A CA 1
ATOM 571 C C . ALA A 1 72 ? 24.952 -7.175 -10.444 1.00 97.31 72 ALA A C 1
ATOM 573 O O . ALA A 1 72 ? 26.118 -7.545 -10.457 1.00 97.31 72 ALA A O 1
ATOM 574 N N . GLU A 1 73 ? 24.543 -6.062 -9.840 1.00 96.31 73 GLU A N 1
ATOM 575 C CA . GLU A 1 73 ? 25.377 -5.099 -9.119 1.00 96.31 73 GLU A CA 1
ATOM 576 C C . GLU A 1 73 ? 24.640 -4.664 -7.846 1.00 96.31 73 GLU A C 1
ATOM 578 O O . GLU A 1 73 ? 23.407 -4.717 -7.840 1.00 96.31 73 GLU A O 1
ATOM 583 N N . PRO A 1 74 ? 25.330 -4.189 -6.792 1.00 97.00 74 PRO A N 1
ATOM 584 C CA . PRO A 1 74 ? 24.668 -3.730 -5.574 1.00 97.00 74 PRO A CA 1
ATOM 585 C C . PRO A 1 74 ? 23.498 -2.769 -5.867 1.00 97.00 74 PRO A C 1
ATOM 587 O O . PRO A 1 74 ? 23.673 -1.799 -6.617 1.00 97.00 74 PRO A O 1
ATOM 590 N N . PRO A 1 75 ? 22.299 -3.008 -5.304 1.00 97.75 75 PRO A N 1
ATOM 591 C CA . PRO A 1 75 ? 21.132 -2.199 -5.616 1.00 97.75 75 PRO A CA 1
ATOM 592 C C . PRO A 1 75 ? 21.282 -0.763 -5.115 1.00 97.75 75 PRO A C 1
ATOM 594 O O . PRO A 1 75 ? 21.913 -0.479 -4.096 1.00 97.75 75 PRO A O 1
ATOM 597 N N . THR A 1 76 ? 20.640 0.160 -5.822 1.00 98.56 76 THR A N 1
ATOM 598 C CA . THR A 1 76 ? 20.653 1.588 -5.508 1.00 98.56 76 THR A CA 1
ATOM 599 C C . THR A 1 76 ? 19.412 1.972 -4.711 1.00 98.56 76 THR A C 1
ATOM 601 O O . THR A 1 76 ? 18.296 1.565 -5.032 1.00 98.56 76 THR A O 1
ATOM 604 N N . ARG A 1 77 ? 19.593 2.794 -3.674 1.00 98.50 77 ARG A N 1
ATOM 605 C CA . ARG A 1 77 ? 18.489 3.497 -3.007 1.00 98.50 77 ARG A CA 1
ATOM 606 C C . ARG A 1 77 ? 18.218 4.796 -3.753 1.00 98.50 77 ARG A C 1
ATOM 608 O O . ARG A 1 77 ? 19.151 5.570 -3.958 1.00 98.50 77 ARG A O 1
ATOM 615 N N . ALA A 1 78 ? 16.967 5.036 -4.135 1.00 97.88 78 ALA A N 1
ATOM 616 C CA . ALA A 1 78 ? 16.615 6.260 -4.846 1.00 97.88 78 ALA A CA 1
ATOM 617 C C . ALA A 1 78 ? 16.878 7.507 -3.996 1.00 97.88 78 ALA A C 1
ATOM 619 O O . ALA A 1 78 ? 16.744 7.485 -2.770 1.00 97.88 78 ALA A O 1
ATOM 620 N N . SER A 1 79 ? 17.177 8.631 -4.651 1.00 97.12 79 SER A N 1
ATOM 621 C CA . SER A 1 79 ? 17.327 9.919 -3.959 1.00 97.12 79 SER A CA 1
ATOM 622 C C . SER A 1 79 ? 16.012 10.450 -3.369 1.00 97.12 79 SER A C 1
ATOM 624 O O . SER A 1 79 ? 16.026 11.391 -2.575 1.00 97.12 79 SER A O 1
ATOM 626 N N . ALA A 1 80 ? 14.871 9.914 -3.810 1.00 96.31 80 ALA A N 1
ATOM 627 C CA . ALA A 1 80 ? 13.517 10.316 -3.438 1.00 96.31 80 ALA A CA 1
ATOM 628 C C . ALA A 1 80 ? 12.620 9.096 -3.282 1.00 96.31 80 ALA A C 1
ATOM 630 O O . ALA A 1 80 ? 12.710 8.165 -4.079 1.00 96.31 80 ALA A O 1
ATOM 631 N N . GLY A 1 81 ? 11.685 9.169 -2.338 1.00 96.75 81 GLY A N 1
ATOM 632 C CA . GLY A 1 81 ? 10.740 8.093 -2.084 1.00 96.75 81 GLY A CA 1
ATOM 633 C C . GLY A 1 81 ? 11.402 6.817 -1.543 1.00 96.75 81 GLY A C 1
ATOM 634 O O . GLY A 1 81 ? 12.621 6.737 -1.377 1.00 96.75 81 GLY A O 1
ATOM 635 N N . PRO A 1 82 ? 10.596 5.796 -1.229 1.00 97.69 82 PRO A N 1
ATOM 636 C CA . PRO A 1 82 ? 11.055 4.601 -0.530 1.00 97.69 82 PRO A CA 1
ATOM 637 C C . PRO A 1 82 ? 11.470 3.473 -1.492 1.00 97.69 82 PRO A C 1
ATOM 639 O O . PRO A 1 82 ? 11.100 2.317 -1.275 1.00 97.69 82 PRO A O 1
ATOM 642 N N . PHE A 1 83 ? 12.226 3.801 -2.548 1.00 98.69 83 PHE A N 1
ATOM 643 C CA . PHE A 1 83 ? 12.602 2.849 -3.599 1.00 98.69 83 PHE A CA 1
ATOM 644 C C . PHE A 1 83 ? 14.008 2.276 -3.419 1.00 98.69 83 PHE A C 1
ATOM 646 O O . PHE A 1 83 ? 14.970 3.001 -3.143 1.00 98.69 83 PHE A O 1
ATOM 653 N N . VAL A 1 84 ? 14.129 0.978 -3.680 1.00 98.75 84 VAL A N 1
ATOM 654 C CA . VAL A 1 84 ? 15.402 0.285 -3.913 1.00 98.75 84 VAL A CA 1
ATOM 655 C C . VAL A 1 84 ? 15.325 -0.371 -5.284 1.00 98.75 84 VAL A C 1
ATOM 657 O O . VAL A 1 84 ? 14.358 -1.074 -5.555 1.00 98.75 84 VAL A O 1
ATOM 660 N N . TYR A 1 85 ? 16.292 -0.135 -6.164 1.00 98.81 85 TYR A N 1
ATOM 661 C CA . TYR A 1 85 ? 16.211 -0.590 -7.551 1.00 98.81 85 TYR A CA 1
ATOM 662 C C . TYR A 1 85 ? 17.560 -1.018 -8.128 1.00 98.81 85 TYR A C 1
ATOM 664 O O . TYR A 1 85 ? 18.621 -0.702 -7.591 1.00 98.81 85 TYR A O 1
ATOM 672 N N . GLY A 1 86 ? 17.521 -1.717 -9.259 1.00 98.50 86 GLY A N 1
ATOM 673 C CA . GLY A 1 86 ? 18.709 -2.184 -9.973 1.00 98.50 86 GLY A CA 1
ATOM 674 C C . GLY A 1 86 ? 18.390 -3.330 -10.929 1.00 98.50 86 GLY A C 1
ATOM 675 O O . GLY A 1 86 ? 17.251 -3.783 -11.022 1.00 98.50 86 GLY A O 1
ATOM 676 N N . ARG A 1 87 ? 19.397 -3.795 -11.668 1.00 98.56 87 ARG A N 1
ATOM 677 C CA . ARG A 1 87 ? 19.236 -4.877 -12.648 1.00 98.56 87 ARG A CA 1
ATOM 678 C C . ARG A 1 87 ? 19.492 -6.228 -11.994 1.00 98.56 87 ARG A C 1
ATOM 680 O O . ARG A 1 87 ? 20.466 -6.378 -11.257 1.00 98.56 87 ARG A O 1
ATOM 687 N N . LEU A 1 88 ? 18.644 -7.204 -12.292 1.00 98.38 88 LEU A N 1
ATOM 688 C CA . LEU A 1 88 ? 18.856 -8.594 -11.904 1.00 98.38 88 LEU A CA 1
ATOM 689 C C . LEU A 1 88 ? 19.873 -9.259 -12.843 1.00 98.38 88 LEU A C 1
ATOM 691 O O . LEU A 1 88 ? 19.996 -8.859 -14.004 1.00 98.38 88 LEU A O 1
ATOM 695 N N . ARG A 1 89 ? 20.581 -10.286 -12.356 1.00 96.25 89 ARG A N 1
ATOM 696 C CA . ARG A 1 89 ? 21.582 -11.059 -13.128 1.00 96.25 89 ARG A CA 1
ATOM 697 C C . ARG A 1 89 ? 21.004 -11.639 -14.419 1.00 96.25 89 ARG A C 1
ATOM 699 O O . ARG A 1 89 ? 21.685 -11.656 -15.439 1.00 96.25 89 ARG A O 1
ATOM 706 N N . ASP A 1 90 ? 19.728 -12.008 -14.385 1.00 93.56 90 ASP A N 1
ATOM 707 C CA . ASP A 1 90 ? 19.031 -12.653 -15.502 1.00 93.56 90 ASP A CA 1
ATOM 708 C C . ASP A 1 90 ? 18.401 -11.667 -16.503 1.00 93.56 90 ASP A C 1
ATOM 710 O O . ASP A 1 90 ? 17.734 -12.080 -17.452 1.00 93.56 90 ASP A O 1
ATOM 714 N N . GLY A 1 91 ? 18.602 -10.355 -16.321 1.00 95.25 91 GLY A N 1
ATOM 715 C CA . GLY A 1 91 ? 18.241 -9.327 -17.305 1.00 95.25 91 GLY A CA 1
ATOM 716 C C . GLY A 1 91 ? 17.132 -8.340 -16.909 1.00 95.25 91 GLY A C 1
ATOM 717 O O . GLY A 1 91 ? 17.289 -7.156 -17.231 1.00 95.25 91 GLY A O 1
ATOM 718 N N . PRO A 1 92 ? 16.026 -8.734 -16.241 1.00 98.31 92 PRO A N 1
ATOM 719 C CA . PRO A 1 92 ? 14.989 -7.791 -15.830 1.00 98.31 92 PRO A CA 1
ATOM 720 C C . PRO A 1 92 ? 15.510 -6.693 -14.898 1.00 98.31 92 PRO A C 1
ATOM 722 O O . PRO A 1 92 ? 16.449 -6.888 -14.125 1.00 98.31 92 PRO A O 1
ATOM 725 N N . GLY A 1 93 ? 14.860 -5.534 -14.937 1.00 98.69 93 GLY A N 1
ATOM 726 C CA . GLY A 1 93 ? 14.993 -4.552 -13.868 1.00 98.69 93 GLY A CA 1
ATOM 727 C C . GLY A 1 93 ? 14.181 -4.978 -12.649 1.00 98.69 93 GLY A C 1
ATOM 728 O O . GLY A 1 93 ? 13.208 -5.720 -12.772 1.00 98.69 93 GLY A O 1
ATOM 729 N N . TYR A 1 94 ? 14.543 -4.466 -11.485 1.00 98.81 94 TYR A N 1
ATOM 730 C CA . TYR A 1 94 ? 13.827 -4.676 -10.236 1.00 98.81 94 TYR A CA 1
ATOM 731 C C . TYR A 1 94 ? 13.645 -3.339 -9.518 1.00 98.81 94 TYR A C 1
ATOM 733 O O . TYR A 1 94 ? 14.580 -2.540 -9.433 1.00 98.81 94 TYR A O 1
ATOM 741 N N . VAL A 1 95 ? 12.448 -3.102 -8.984 1.00 98.75 95 VAL A N 1
ATOM 742 C CA . VAL A 1 95 ? 12.125 -1.987 -8.087 1.00 98.75 95 VAL A CA 1
ATOM 743 C C . VAL A 1 95 ? 11.370 -2.541 -6.891 1.00 98.75 95 VAL A C 1
ATOM 745 O O . VAL A 1 95 ? 10.265 -3.045 -7.048 1.00 98.75 95 VAL A O 1
ATOM 748 N N . HIS A 1 96 ? 11.923 -2.380 -5.698 1.00 98.81 96 HIS A N 1
ATOM 749 C CA . HIS A 1 96 ? 11.211 -2.579 -4.446 1.00 98.81 96 HIS A CA 1
ATOM 750 C C . HIS A 1 96 ? 10.652 -1.249 -3.933 1.00 98.81 96 HIS A C 1
ATOM 752 O O . HIS A 1 96 ? 11.384 -0.257 -3.857 1.00 98.81 96 HIS A O 1
ATOM 758 N N . ILE A 1 97 ? 9.371 -1.239 -3.560 1.00 98.69 97 ILE A N 1
ATOM 759 C CA . ILE A 1 97 ? 8.665 -0.089 -2.985 1.00 98.69 97 ILE A CA 1
ATOM 760 C C . ILE A 1 97 ? 8.251 -0.447 -1.559 1.00 98.69 97 ILE A C 1
ATOM 762 O O . ILE A 1 97 ? 7.247 -1.123 -1.349 1.00 98.69 97 ILE A O 1
ATOM 766 N N . ARG A 1 98 ? 9.003 0.044 -0.570 1.00 98.12 98 ARG A N 1
ATOM 767 C CA . ARG A 1 98 ? 8.828 -0.356 0.840 1.00 98.12 98 ARG A CA 1
ATOM 768 C C . ARG A 1 98 ? 7.513 0.122 1.472 1.00 98.12 98 ARG A C 1
ATOM 770 O O . ARG A 1 98 ? 7.042 -0.459 2.438 1.00 98.12 98 ARG A O 1
ATOM 777 N N . THR A 1 99 ? 6.970 1.244 1.013 1.00 98.44 99 THR A N 1
ATOM 778 C CA . THR A 1 99 ? 5.740 1.857 1.543 1.00 98.44 99 THR A CA 1
ATOM 779 C C . THR A 1 99 ? 5.176 2.834 0.514 1.00 98.44 99 THR A C 1
ATOM 781 O O . THR A 1 99 ? 5.928 3.339 -0.315 1.00 98.44 99 THR A O 1
ATOM 784 N N . PHE A 1 100 ? 3.881 3.141 0.572 1.00 98.62 100 PHE A N 1
ATOM 785 C CA . PHE A 1 100 ? 3.278 4.290 -0.116 1.00 98.62 100 PHE A CA 1
ATOM 786 C C . PHE A 1 100 ? 3.216 5.552 0.765 1.00 98.62 100 PHE A C 1
ATOM 788 O O . PHE A 1 100 ? 2.541 6.520 0.421 1.00 98.62 100 PHE A O 1
ATOM 795 N N . GLY A 1 101 ? 3.887 5.564 1.920 1.00 97.56 101 GLY A N 1
ATOM 796 C CA . GLY A 1 101 ? 4.019 6.730 2.794 1.00 97.56 101 GLY A CA 1
ATOM 797 C C . GLY A 1 101 ? 5.214 7.627 2.444 1.00 97.56 101 GLY A C 1
ATOM 798 O O . GLY A 1 101 ? 6.234 7.161 1.936 1.00 97.56 101 GLY A O 1
ATOM 799 N N . GLY A 1 102 ? 5.100 8.915 2.776 1.00 96.94 102 GLY A N 1
ATOM 800 C CA . GLY A 1 102 ? 6.126 9.933 2.520 1.00 96.94 102 GLY A CA 1
ATOM 801 C C . GLY A 1 102 ? 5.973 10.624 1.163 1.00 96.94 102 GLY A C 1
ATOM 802 O O . GLY A 1 102 ? 4.913 10.562 0.546 1.00 96.94 102 GLY A O 1
ATOM 803 N N . ASP A 1 103 ? 7.052 11.260 0.701 1.00 96.88 103 ASP A N 1
ATOM 804 C CA . ASP A 1 103 ? 7.047 12.139 -0.473 1.00 96.88 103 ASP A CA 1
ATOM 805 C C . ASP A 1 103 ? 8.021 11.675 -1.571 1.00 96.88 103 ASP A C 1
ATOM 807 O O . ASP A 1 103 ? 8.893 10.827 -1.367 1.00 96.88 103 ASP A O 1
ATOM 811 N N . GLY A 1 104 ? 7.925 12.296 -2.751 1.00 97.06 104 GLY A N 1
ATOM 812 C CA . GLY A 1 104 ? 8.920 12.158 -3.821 1.00 97.06 104 GLY A CA 1
ATOM 813 C C . GLY A 1 104 ? 8.730 10.951 -4.742 1.00 97.06 104 GLY A C 1
ATOM 814 O O . GLY A 1 104 ? 9.644 10.632 -5.501 1.00 97.06 104 GLY A O 1
ATOM 815 N N . PHE A 1 105 ? 7.558 10.312 -4.726 1.00 97.88 105 PHE A N 1
ATOM 816 C CA . PHE A 1 105 ? 7.282 9.093 -5.493 1.00 97.88 105 PHE A CA 1
ATOM 817 C C . PHE A 1 105 ? 7.533 9.252 -6.993 1.00 97.88 105 PHE A C 1
ATOM 819 O O . PHE A 1 105 ? 8.285 8.464 -7.562 1.00 97.88 105 PHE A O 1
ATOM 826 N N . GLY A 1 106 ? 7.007 10.317 -7.611 1.00 97.50 106 GLY A N 1
ATOM 827 C CA . GLY A 1 106 ? 7.215 10.588 -9.036 1.00 97.50 106 GLY A CA 1
ATOM 828 C C . GLY A 1 106 ? 8.695 10.733 -9.421 1.00 97.50 106 GLY A C 1
ATOM 829 O O . GLY A 1 106 ? 9.127 10.170 -10.424 1.00 97.50 106 GLY A O 1
ATOM 830 N N . ARG A 1 107 ? 9.502 11.423 -8.597 1.00 97.50 107 ARG A N 1
ATOM 831 C CA . ARG A 1 107 ? 10.951 11.564 -8.837 1.00 97.50 107 ARG A CA 1
ATOM 832 C C . ARG A 1 107 ? 11.677 10.231 -8.662 1.00 97.50 107 ARG A C 1
ATOM 834 O O . ARG A 1 107 ? 12.514 9.893 -9.492 1.00 97.50 107 ARG A O 1
ATOM 841 N N . GLY A 1 108 ? 11.360 9.495 -7.598 1.00 98.12 108 GLY A N 1
ATOM 842 C CA . GLY A 1 108 ? 12.014 8.231 -7.266 1.00 98.12 108 GLY A CA 1
ATOM 843 C C . GLY A 1 108 ? 11.780 7.145 -8.314 1.00 98.12 108 GLY A C 1
ATOM 844 O O . GLY A 1 108 ? 12.735 6.502 -8.750 1.00 98.12 108 GLY A O 1
ATOM 845 N N . ILE A 1 109 ? 10.540 6.985 -8.790 1.00 98.31 109 ILE A N 1
ATOM 846 C CA . ILE A 1 109 ? 10.243 6.004 -9.841 1.00 98.31 109 ILE A CA 1
ATOM 847 C C . ILE A 1 109 ? 10.869 6.400 -11.184 1.00 98.31 109 ILE A C 1
ATOM 849 O O . ILE A 1 109 ? 11.396 5.540 -11.887 1.00 98.31 109 ILE A O 1
ATOM 853 N N . ASP A 1 110 ? 10.888 7.692 -11.532 1.00 98.31 110 ASP A N 1
ATOM 854 C CA . ASP A 1 110 ? 11.532 8.157 -12.767 1.00 98.31 110 ASP A CA 1
ATOM 855 C C . ASP A 1 110 ? 13.054 7.951 -12.726 1.00 98.31 110 ASP A C 1
ATOM 857 O O . ASP A 1 110 ? 13.658 7.605 -13.745 1.00 98.31 110 ASP A O 1
ATOM 861 N N . GLU A 1 111 ? 13.675 8.130 -11.558 1.00 98.19 111 GLU A N 1
ATOM 862 C CA . GLU A 1 111 ? 15.090 7.832 -11.324 1.00 98.19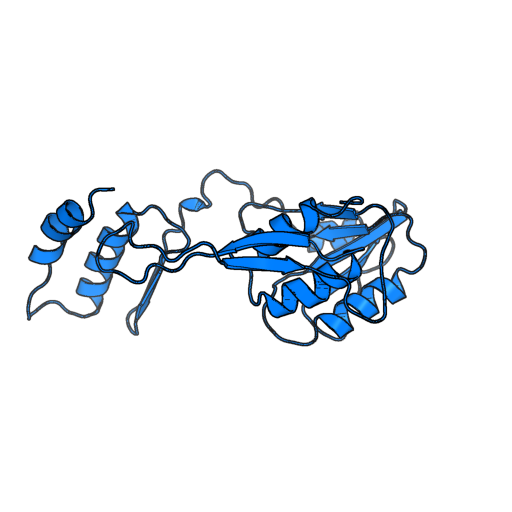 111 GLU A CA 1
ATOM 863 C C . GLU A 1 111 ? 15.384 6.339 -11.522 1.00 98.19 111 GLU A C 1
ATOM 865 O O . GLU A 1 111 ? 16.270 5.989 -12.307 1.00 98.19 111 GLU A O 1
ATOM 870 N N . ALA A 1 112 ? 14.596 5.466 -10.886 1.00 98.31 112 ALA A N 1
ATOM 871 C CA . ALA A 1 112 ? 14.738 4.017 -11.001 1.00 98.31 112 ALA A CA 1
ATOM 872 C C . ALA A 1 112 ? 14.600 3.543 -12.455 1.00 98.31 112 ALA A C 1
ATOM 874 O O . ALA A 1 112 ? 15.461 2.827 -12.973 1.00 98.31 112 ALA A O 1
ATOM 875 N N . LEU A 1 113 ? 13.545 3.991 -13.146 1.00 98.19 113 LEU A N 1
ATOM 876 C CA . LEU A 1 113 ? 13.312 3.643 -14.547 1.00 98.19 113 LEU A CA 1
ATOM 877 C C . LEU A 1 113 ? 14.445 4.139 -15.450 1.00 98.19 113 LEU A C 1
ATOM 879 O O . LEU A 1 113 ? 14.869 3.406 -16.336 1.00 98.19 113 LEU A O 1
ATOM 883 N N . ARG A 1 114 ? 14.977 5.344 -15.206 1.00 97.88 114 ARG A N 1
ATOM 884 C CA . ARG A 1 114 ? 16.115 5.886 -15.964 1.00 97.88 114 ARG A CA 1
ATOM 885 C C . ARG A 1 114 ? 17.378 5.046 -15.796 1.00 97.88 114 ARG A C 1
ATOM 887 O O . ARG A 1 114 ? 18.055 4.772 -16.782 1.00 97.88 114 ARG A O 1
ATOM 894 N N . ALA A 1 115 ? 17.717 4.653 -14.571 1.00 97.31 115 ALA A N 1
ATOM 895 C CA . ALA A 1 115 ? 18.902 3.833 -14.307 1.00 97.31 115 ALA A CA 1
ATOM 896 C C . ALA A 1 115 ? 18.817 2.450 -14.983 1.00 97.31 115 ALA A C 1
ATOM 898 O O . ALA A 1 115 ? 19.824 1.840 -15.355 1.00 97.31 115 ALA A O 1
ATOM 899 N N . MET A 1 116 ? 17.592 1.972 -15.190 1.00 96.88 116 MET A N 1
ATOM 900 C CA . MET A 1 116 ? 17.290 0.690 -15.812 1.00 96.88 116 MET A CA 1
ATOM 901 C C . MET A 1 116 ? 16.793 0.822 -17.259 1.00 96.88 116 MET A C 1
ATOM 903 O O . MET A 1 116 ? 16.161 -0.100 -17.768 1.00 96.88 116 MET A O 1
ATOM 907 N N . ASP A 1 117 ? 17.106 1.920 -17.959 1.00 96.25 117 ASP A N 1
ATOM 908 C CA . ASP A 1 117 ? 16.724 2.089 -19.366 1.00 96.25 117 ASP A CA 1
ATOM 909 C C . ASP A 1 117 ? 17.177 0.869 -20.204 1.00 96.25 117 ASP A C 1
ATOM 911 O O . ASP A 1 117 ? 18.309 0.382 -20.092 1.00 96.25 117 ASP A O 1
ATOM 915 N N . GLY A 1 118 ? 16.261 0.335 -21.014 1.00 95.88 118 GLY A N 1
ATOM 916 C CA . GLY A 1 118 ? 16.511 -0.814 -21.890 1.00 95.88 118 GLY A CA 1
ATOM 917 C C . GLY A 1 118 ? 16.390 -2.203 -21.251 1.00 95.88 118 GLY A C 1
ATOM 918 O O . GLY A 1 118 ? 16.664 -3.180 -21.943 1.00 95.88 118 GLY A O 1
ATOM 919 N N . VAL A 1 119 ? 15.988 -2.338 -19.978 1.00 98.12 119 VAL A N 1
ATOM 920 C CA . VAL A 1 119 ? 15.643 -3.671 -19.438 1.00 98.12 119 VAL A CA 1
ATOM 921 C C . VAL A 1 119 ? 14.465 -4.290 -20.209 1.00 98.12 119 VAL A C 1
ATOM 923 O O . VAL A 1 119 ? 13.526 -3.572 -20.566 1.00 98.12 119 VAL A O 1
ATOM 926 N N . PRO A 1 120 ? 14.480 -5.611 -20.465 1.00 97.75 120 PRO A N 1
ATOM 927 C CA . PRO A 1 120 ? 13.442 -6.272 -21.254 1.00 97.75 120 PRO A CA 1
ATOM 928 C C . PRO A 1 120 ? 12.119 -6.428 -20.492 1.00 97.75 120 PRO A C 1
ATOM 930 O O . PRO A 1 120 ? 11.071 -6.533 -21.120 1.00 97.75 120 PRO A O 1
ATOM 933 N N . ALA A 1 121 ? 12.166 -6.442 -19.158 1.00 98.62 121 ALA A N 1
ATOM 934 C CA . ALA A 1 121 ? 11.030 -6.585 -18.251 1.00 98.62 121 ALA A CA 1
ATOM 935 C C . ALA A 1 121 ? 11.347 -5.916 -16.902 1.00 98.62 121 ALA A C 1
ATOM 937 O O . ALA A 1 121 ? 12.515 -5.626 -16.619 1.00 98.62 121 ALA A O 1
ATOM 938 N N . LEU A 1 122 ? 10.326 -5.689 -16.074 1.00 98.69 122 LEU A N 1
ATOM 939 C CA . LEU A 1 122 ? 10.473 -5.114 -14.736 1.00 98.69 122 LEU A CA 1
ATOM 940 C C . LEU A 1 122 ? 9.785 -5.977 -13.674 1.00 98.69 122 LEU A C 1
ATOM 942 O O . LEU A 1 122 ? 8.628 -6.348 -13.825 1.00 98.69 122 LEU A O 1
ATOM 946 N N . VAL A 1 123 ? 10.467 -6.239 -12.567 1.00 98.81 123 VAL A N 1
ATOM 947 C CA . VAL A 1 123 ? 9.855 -6.749 -11.339 1.00 98.81 123 VAL A CA 1
ATOM 948 C C . VAL A 1 123 ? 9.562 -5.559 -10.432 1.00 98.81 123 VAL A C 1
ATOM 950 O O . VAL A 1 123 ? 10.474 -4.815 -10.074 1.00 98.81 123 VAL A O 1
ATOM 953 N N . VAL A 1 124 ? 8.298 -5.361 -10.073 1.00 98.88 124 VAL A N 1
ATOM 954 C CA . VAL A 1 124 ? 7.872 -4.389 -9.064 1.00 98.88 124 VAL A CA 1
ATOM 955 C C . VAL A 1 124 ? 7.513 -5.158 -7.803 1.00 98.88 124 VAL A C 1
ATOM 957 O O . VAL A 1 124 ? 6.473 -5.806 -7.722 1.00 98.88 124 VAL A O 1
ATOM 960 N N . ASP A 1 125 ? 8.401 -5.116 -6.823 1.00 98.88 125 ASP A N 1
ATOM 961 C CA . ASP A 1 125 ? 8.224 -5.800 -5.555 1.00 98.88 125 ASP A CA 1
ATOM 962 C C . ASP A 1 125 ? 7.625 -4.852 -4.522 1.00 98.88 125 ASP A C 1
ATOM 964 O O . ASP A 1 125 ? 8.202 -3.811 -4.196 1.00 98.88 125 ASP A O 1
ATOM 968 N N . ILE A 1 126 ? 6.453 -5.207 -4.016 1.00 98.75 126 ILE A N 1
ATOM 969 C CA . ILE A 1 126 ? 5.805 -4.477 -2.931 1.00 98.75 126 ILE A CA 1
ATOM 970 C C . ILE A 1 126 ? 5.622 -5.354 -1.698 1.00 98.75 126 ILE A C 1
ATOM 972 O O . ILE A 1 126 ? 4.886 -4.957 -0.807 1.00 98.75 126 ILE A O 1
ATOM 976 N N . ARG A 1 127 ? 6.245 -6.533 -1.605 1.00 98.69 127 ARG A N 1
ATOM 977 C CA . ARG A 1 127 ? 6.182 -7.353 -0.385 1.00 98.69 127 ARG A CA 1
ATOM 978 C C . ARG A 1 127 ? 6.598 -6.526 0.840 1.00 98.69 127 ARG A C 1
ATOM 980 O O . ARG A 1 127 ? 7.457 -5.656 0.738 1.00 98.69 127 ARG A O 1
ATOM 987 N N . ASP A 1 128 ? 5.923 -6.748 1.966 1.00 97.56 128 ASP A N 1
ATOM 988 C CA . ASP A 1 128 ? 6.037 -5.964 3.214 1.00 97.56 128 ASP A CA 1
ATOM 989 C C . ASP A 1 128 ? 5.582 -4.493 3.136 1.00 97.56 128 ASP A C 1
ATOM 991 O O . ASP A 1 128 ? 5.716 -3.736 4.103 1.00 97.56 128 ASP A O 1
ATOM 995 N N . ASN A 1 129 ? 4.982 -4.060 2.024 1.00 98.44 129 ASN A N 1
ATOM 996 C CA . ASN A 1 129 ? 4.405 -2.724 1.909 1.00 98.44 129 ASN A CA 1
ATOM 997 C C . ASN A 1 129 ? 3.009 -2.672 2.548 1.00 98.44 129 ASN A C 1
ATOM 999 O O . ASN A 1 129 ? 2.017 -3.063 1.934 1.00 98.44 129 ASN A O 1
ATOM 1003 N N . GLY A 1 130 ? 2.932 -2.111 3.757 1.00 96.69 130 GLY A N 1
ATOM 1004 C CA . GLY A 1 130 ? 1.680 -1.913 4.500 1.00 96.69 130 GLY A CA 1
ATOM 1005 C C . GLY A 1 130 ? 0.806 -0.738 4.032 1.00 96.69 130 GLY A C 1
ATOM 1006 O O . GLY A 1 130 ? -0.070 -0.303 4.777 1.00 96.69 130 GLY A O 1
ATOM 1007 N N . GLY A 1 131 ? 1.074 -0.171 2.852 1.00 97.69 131 GLY A N 1
ATOM 1008 C CA . GLY A 1 131 ? 0.279 0.903 2.262 1.00 97.69 131 GLY A CA 1
ATOM 1009 C C . GLY A 1 131 ? 0.825 2.306 2.528 1.00 97.69 131 GLY A C 1
ATOM 1010 O O . GLY A 1 131 ? 2.039 2.520 2.636 1.00 97.69 131 GLY A O 1
ATOM 1011 N N . GLY A 1 132 ? -0.080 3.288 2.555 1.00 97.62 132 GLY A N 1
ATOM 1012 C CA . GLY A 1 132 ? 0.232 4.713 2.645 1.00 97.62 132 GLY A CA 1
ATOM 1013 C C . GLY A 1 132 ? -0.792 5.569 1.901 1.00 97.62 132 GLY A C 1
ATOM 1014 O O . GLY A 1 132 ? -1.969 5.536 2.234 1.00 97.62 132 GLY A O 1
ATOM 1015 N N . SER A 1 133 ? -0.341 6.363 0.930 1.00 97.50 133 SER A N 1
ATOM 1016 C CA . SER A 1 133 ? -1.181 7.317 0.196 1.00 97.50 133 SER A CA 1
ATOM 1017 C C . SER A 1 133 ? -1.562 6.819 -1.199 1.00 97.50 133 SER A C 1
ATOM 1019 O O . SER A 1 133 ? -0.685 6.463 -1.991 1.00 97.50 133 SER A O 1
ATOM 1021 N N . ASP A 1 134 ? -2.846 6.924 -1.543 1.00 95.56 134 ASP A N 1
ATOM 1022 C CA . ASP A 1 134 ? -3.357 6.653 -2.895 1.00 95.56 134 ASP A CA 1
ATOM 1023 C C . ASP A 1 134 ? -2.759 7.603 -3.948 1.00 95.56 134 ASP A C 1
ATOM 1025 O O . ASP A 1 134 ? -2.545 7.216 -5.093 1.00 95.56 134 ASP A O 1
ATOM 1029 N N . LEU A 1 135 ? -2.390 8.833 -3.566 1.00 96.25 135 LEU A N 1
ATOM 1030 C CA . LEU A 1 135 ? -1.707 9.761 -4.480 1.00 96.25 135 LEU A CA 1
ATOM 1031 C C . LEU A 1 135 ? -0.308 9.257 -4.863 1.00 96.25 135 LEU A C 1
ATOM 1033 O O . LEU A 1 135 ? 0.145 9.443 -5.991 1.00 96.25 135 LEU A O 1
ATOM 1037 N N . ASN A 1 136 ? 0.380 8.604 -3.925 1.00 97.88 136 ASN A N 1
ATOM 1038 C CA . ASN A 1 136 ? 1.698 8.026 -4.170 1.00 97.88 136 ASN A CA 1
ATOM 1039 C C . ASN A 1 136 ? 1.599 6.755 -5.021 1.00 97.88 136 ASN A C 1
ATOM 1041 O O . ASN A 1 136 ? 2.441 6.538 -5.894 1.00 97.88 136 ASN A O 1
ATOM 1045 N N . LEU A 1 137 ? 0.556 5.948 -4.806 1.00 95.94 137 LEU A N 1
ATOM 1046 C CA . LEU A 1 137 ? 0.180 4.858 -5.706 1.00 95.94 137 LEU A CA 1
ATOM 1047 C C . LEU A 1 137 ? -0.032 5.388 -7.124 1.00 95.94 137 LEU A C 1
ATOM 1049 O O . LEU A 1 137 ? 0.596 4.880 -8.054 1.00 95.94 137 LEU A O 1
ATOM 1053 N N . ASP A 1 138 ? -0.853 6.426 -7.294 1.00 96.44 138 ASP A N 1
ATOM 1054 C CA . ASP A 1 138 ? -1.170 7.006 -8.600 1.00 96.44 138 ASP A CA 1
ATOM 1055 C C . ASP A 1 138 ? 0.086 7.473 -9.349 1.00 96.44 138 ASP A C 1
ATOM 1057 O O . ASP A 1 138 ? 0.218 7.252 -10.558 1.00 96.44 138 ASP A O 1
ATOM 1061 N N . GLU A 1 139 ? 1.022 8.115 -8.641 1.00 97.19 139 GLU A N 1
ATOM 1062 C CA . GLU A 1 139 ? 2.300 8.550 -9.211 1.00 97.19 139 GLU A CA 1
ATOM 1063 C C . GLU A 1 139 ? 3.083 7.380 -9.809 1.00 97.19 139 GLU A C 1
ATOM 1065 O O . GLU A 1 139 ? 3.621 7.501 -10.915 1.00 97.19 139 GLU A O 1
ATOM 1070 N N . VAL A 1 140 ? 3.124 6.243 -9.110 1.00 98.19 140 VAL A N 1
ATOM 1071 C CA . VAL A 1 140 ? 3.842 5.042 -9.556 1.00 98.19 140 VAL A CA 1
ATOM 1072 C C . VAL A 1 140 ? 3.078 4.334 -10.673 1.00 98.19 140 VAL A C 1
ATOM 1074 O O . VAL A 1 140 ? 3.638 4.107 -11.746 1.00 98.19 140 VAL A O 1
ATOM 1077 N N . VAL A 1 141 ? 1.796 4.017 -10.471 1.00 98.06 141 VAL A N 1
ATOM 1078 C CA . VAL A 1 141 ? 0.964 3.281 -11.442 1.00 98.06 141 VAL A CA 1
ATOM 1079 C C . VAL A 1 141 ? 0.857 4.035 -12.771 1.00 98.06 141 VAL A C 1
ATOM 1081 O O . VAL A 1 141 ? 0.831 3.425 -13.848 1.00 98.06 141 VAL A O 1
ATOM 1084 N N . GLY A 1 142 ? 0.891 5.369 -12.742 1.00 97.50 142 GLY A N 1
ATOM 1085 C CA . GLY A 1 142 ? 0.888 6.199 -13.943 1.00 97.50 142 GLY A CA 1
ATOM 1086 C C . GLY A 1 142 ? 2.062 5.951 -14.900 1.00 97.50 142 GLY A C 1
ATOM 1087 O O . GLY A 1 142 ? 1.889 6.115 -16.113 1.00 97.50 142 GLY A O 1
ATOM 1088 N N . ARG A 1 143 ? 3.220 5.470 -14.409 1.00 97.88 143 ARG A N 1
ATOM 1089 C CA . ARG A 1 143 ? 4.380 5.092 -15.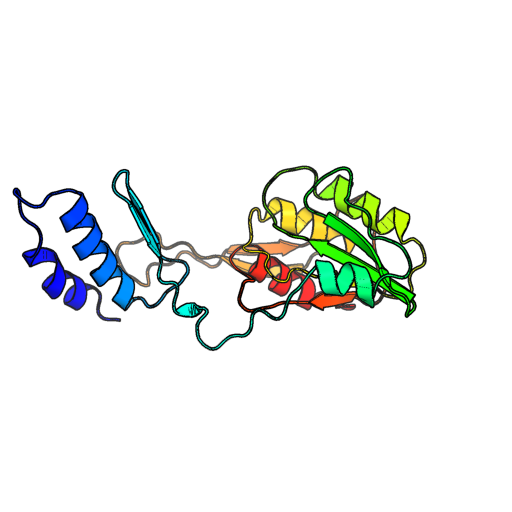252 1.00 97.88 143 ARG A CA 1
ATOM 1090 C C .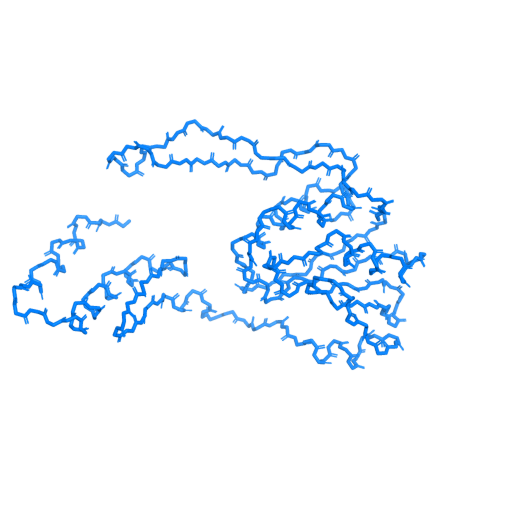 ARG A 1 143 ? 4.118 3.824 -16.062 1.00 97.88 143 ARG A C 1
ATOM 1092 O O . ARG A 1 143 ? 4.733 3.639 -17.116 1.00 97.88 143 ARG A O 1
ATOM 1099 N N . PHE A 1 144 ? 3.169 3.000 -15.636 1.00 97.69 144 PHE A N 1
ATOM 1100 C CA . PHE A 1 144 ? 2.807 1.738 -16.282 1.00 97.69 144 PHE A CA 1
ATOM 1101 C C . PHE A 1 144 ? 1.500 1.850 -17.085 1.00 97.69 144 PHE A C 1
ATOM 1103 O O . PHE A 1 144 ? 1.342 1.195 -18.110 1.00 97.69 144 PHE A O 1
ATOM 1110 N N . THR A 1 145 ? 0.607 2.775 -16.724 1.00 97.44 145 THR A N 1
ATOM 1111 C CA . THR A 1 145 ? -0.753 2.886 -17.286 1.00 97.44 145 THR A CA 1
ATOM 1112 C C . THR A 1 145 ? -0.813 3.541 -18.669 1.00 97.44 145 THR A C 1
ATOM 1114 O O . THR A 1 145 ? -0.469 4.703 -18.832 1.00 97.44 145 THR A O 1
ATOM 1117 N N . ASP A 1 146 ? -1.255 2.843 -19.712 1.00 95.62 146 ASP A N 1
ATOM 1118 C CA . ASP A 1 146 ? -1.391 3.323 -21.109 1.00 95.62 146 ASP A CA 1
ATOM 1119 C C . ASP A 1 146 ? -2.610 4.230 -21.373 1.00 95.62 146 ASP A C 1
ATOM 1121 O O . ASP A 1 146 ? -2.527 5.127 -22.209 1.00 95.62 146 ASP A O 1
ATOM 1125 N N . ARG A 1 147 ? -3.723 4.039 -20.656 1.00 97.12 147 ARG A N 1
ATOM 1126 C CA . ARG A 1 147 ? -4.949 4.858 -20.746 1.00 97.12 147 ARG A CA 1
ATOM 1127 C C . ARG A 1 147 ? -5.728 4.820 -19.432 1.00 97.12 147 ARG A C 1
ATOM 1129 O O . ARG A 1 147 ? -5.507 3.931 -18.611 1.00 97.12 147 ARG A O 1
ATOM 1136 N N . LYS A 1 148 ? -6.663 5.752 -19.255 1.00 98.00 148 LYS A N 1
ATOM 1137 C CA . LYS A 1 148 ? -7.518 5.807 -18.064 1.00 98.00 148 LYS A CA 1
ATOM 1138 C C . LYS A 1 148 ? -8.285 4.492 -17.860 1.00 98.00 148 LYS A C 1
ATOM 1140 O O . LYS A 1 148 ? -8.916 3.998 -18.796 1.00 98.00 148 LYS A O 1
ATOM 1145 N N . ARG A 1 149 ? -8.239 3.938 -16.647 1.00 97.69 149 ARG A N 1
ATOM 1146 C CA . ARG A 1 149 ? -8.952 2.718 -16.226 1.00 97.69 149 ARG A CA 1
ATOM 1147 C C . ARG A 1 149 ? -9.527 2.906 -14.837 1.00 97.69 149 ARG A C 1
ATOM 1149 O O . ARG A 1 149 ? -8.837 3.414 -13.964 1.00 97.69 149 ARG A O 1
ATOM 1156 N N . ARG A 1 150 ? -10.763 2.455 -14.628 1.00 98.06 150 ARG A N 1
ATOM 1157 C CA . ARG A 1 150 ? -11.339 2.326 -13.287 1.00 98.06 150 ARG A CA 1
ATOM 1158 C C . ARG A 1 150 ? -10.740 1.100 -12.611 1.00 98.06 150 ARG A C 1
ATOM 1160 O O . ARG A 1 150 ? -10.778 0.034 -13.223 1.00 98.06 150 ARG A O 1
ATOM 1167 N N . TYR A 1 151 ? -10.247 1.235 -11.385 1.00 96.94 151 TYR A N 1
ATOM 1168 C CA . TYR A 1 151 ? -9.639 0.109 -10.666 1.00 96.94 151 TYR A CA 1
ATOM 1169 C C . TYR A 1 151 ? -10.384 -0.328 -9.409 1.00 96.94 151 TYR A C 1
ATOM 1171 O O . TYR A 1 151 ? -10.314 -1.503 -9.049 1.00 96.94 151 TYR A O 1
ATOM 1179 N N . ARG A 1 152 ? -11.166 0.567 -8.804 1.00 96.69 152 ARG A N 1
ATOM 1180 C CA . ARG A 1 152 ? -12.021 0.240 -7.664 1.00 96.69 152 ARG A CA 1
ATOM 1181 C C . ARG A 1 152 ? -13.292 1.078 -7.650 1.00 96.69 152 ARG A C 1
ATOM 1183 O O . ARG A 1 152 ? -13.434 2.049 -8.399 1.00 96.69 152 ARG A O 1
ATOM 1190 N N . TYR A 1 153 ? -14.197 0.662 -6.778 1.00 97.56 153 TYR A N 1
ATOM 1191 C CA . TYR A 1 153 ? -15.278 1.491 -6.284 1.00 97.56 153 TYR A CA 1
ATOM 1192 C C . TYR A 1 153 ? -15.079 1.706 -4.789 1.00 97.56 153 TYR A C 1
ATOM 1194 O O . TYR A 1 153 ? -14.684 0.776 -4.090 1.00 97.56 153 TYR A O 1
ATOM 1202 N N . VAL A 1 154 ? -15.373 2.912 -4.322 1.00 96.50 154 VAL A N 1
ATOM 1203 C CA . VAL A 1 154 ? -15.386 3.273 -2.906 1.00 96.50 154 VAL A CA 1
ATOM 1204 C C . VAL A 1 154 ? -16.818 3.597 -2.512 1.00 96.50 154 VAL A C 1
ATOM 1206 O O . VAL A 1 154 ? -17.541 4.258 -3.257 1.00 96.50 154 VAL A O 1
ATOM 1209 N N . GLN A 1 155 ? -17.227 3.124 -1.344 1.00 97.56 155 GLN A N 1
ATOM 1210 C CA . GLN A 1 155 ? -18.487 3.488 -0.712 1.00 97.56 155 GLN A CA 1
ATOM 1211 C C . GLN A 1 155 ? -18.191 3.929 0.714 1.00 97.56 155 GLN A C 1
ATOM 1213 O O . GLN A 1 155 ? -17.330 3.354 1.383 1.00 97.56 155 GLN A O 1
ATOM 1218 N N . TYR A 1 156 ? -18.910 4.941 1.176 1.00 97.25 156 TYR A N 1
ATOM 1219 C CA . TYR A 1 156 ? -18.851 5.383 2.561 1.00 97.25 156 TYR A CA 1
ATOM 1220 C C . TYR A 1 156 ? -20.119 4.939 3.266 1.00 97.25 156 TYR A C 1
ATOM 1222 O O . TYR A 1 156 ? -21.192 4.972 2.675 1.00 97.25 156 TYR A O 1
ATOM 1230 N N . ARG A 1 157 ? -20.007 4.537 4.530 1.00 97.00 157 ARG A N 1
ATOM 1231 C CA . ARG A 1 157 ? -21.184 4.379 5.379 1.00 97.00 157 ARG A CA 1
ATOM 1232 C C . ARG A 1 157 ? -21.600 5.757 5.883 1.00 97.00 157 ARG A C 1
ATOM 1234 O O . ARG A 1 157 ? -20.838 6.375 6.629 1.00 97.00 157 ARG A O 1
ATOM 1241 N N . ASP A 1 158 ? -22.770 6.231 5.479 1.00 96.31 158 ASP A N 1
ATOM 1242 C CA . ASP A 1 158 ? -23.277 7.573 5.792 1.00 96.31 158 ASP A CA 1
ATOM 1243 C C . ASP A 1 158 ? -24.597 7.567 6.586 1.00 96.31 158 ASP A C 1
ATOM 1245 O O . ASP A 1 158 ? -25.142 8.630 6.889 1.00 96.31 158 ASP A O 1
ATOM 1249 N N . GLY A 1 159 ? -25.056 6.385 7.015 1.00 96.81 159 GLY A N 1
ATOM 1250 C CA . GLY A 1 159 ? -26.210 6.207 7.897 1.00 96.81 159 GLY A CA 1
ATOM 1251 C C . GLY A 1 159 ? -25.954 5.333 9.139 1.00 96.81 159 GLY A C 1
ATOM 1252 O O . GLY A 1 159 ? -24.857 4.796 9.339 1.00 96.81 159 GLY A O 1
ATOM 1253 N N . PRO A 1 160 ? -26.953 5.222 10.039 1.00 93.94 160 PRO A N 1
ATOM 1254 C CA . PRO A 1 160 ? -26.862 4.443 11.275 1.00 93.94 160 PRO A CA 1
ATOM 1255 C C . PRO A 1 160 ? -26.969 2.921 11.072 1.00 93.94 160 PRO A C 1
ATOM 1257 O O . PRO A 1 160 ? -26.520 2.175 11.943 1.00 93.94 160 PRO A O 1
ATOM 1260 N N . GLY A 1 161 ? -27.518 2.431 9.962 1.00 94.38 161 GLY A N 1
ATOM 1261 C CA . GLY A 1 161 ? -27.562 1.006 9.622 1.00 94.38 161 GLY A CA 1
ATOM 1262 C C . GLY A 1 161 ? -26.196 0.474 9.190 1.00 94.38 161 GLY A C 1
ATOM 1263 O O . GLY A 1 161 ? -25.368 1.224 8.681 1.00 94.38 161 GLY A O 1
ATOM 1264 N N . HIS A 1 162 ? -25.911 -0.813 9.410 1.00 92.50 162 HIS A N 1
ATOM 1265 C CA . HIS A 1 162 ? -24.631 -1.413 8.992 1.00 92.50 162 HIS A CA 1
ATOM 1266 C C . HIS A 1 162 ? -24.445 -1.434 7.466 1.00 92.50 162 HIS A C 1
ATOM 1268 O O . HIS A 1 162 ? -23.306 -1.387 7.012 1.00 92.50 162 HIS A O 1
ATOM 1274 N N . ASP A 1 163 ? -25.549 -1.424 6.713 1.00 95.62 163 ASP A N 1
ATOM 1275 C CA . ASP A 1 163 ? -25.568 -1.467 5.247 1.00 95.62 163 ASP A CA 1
ATOM 1276 C C . ASP A 1 163 ? -25.934 -0.115 4.598 1.00 95.62 163 ASP A C 1
ATOM 1278 O O . ASP A 1 163 ? -26.186 -0.053 3.394 1.00 95.62 163 ASP A O 1
ATOM 1282 N N . ASP A 1 164 ? -25.963 0.974 5.376 1.00 96.94 164 ASP A N 1
ATOM 1283 C CA . ASP A 1 164 ? -26.278 2.327 4.891 1.00 96.94 164 ASP A CA 1
ATOM 1284 C C . ASP A 1 164 ? -25.064 2.934 4.169 1.00 96.94 164 ASP A C 1
ATOM 1286 O O . ASP A 1 164 ? -24.359 3.797 4.702 1.00 96.94 164 ASP A O 1
ATOM 1290 N N . PHE A 1 165 ? -24.779 2.414 2.977 1.00 98.25 165 PHE A N 1
ATOM 1291 C CA . PHE A 1 165 ? -23.685 2.856 2.122 1.00 98.25 165 PHE A CA 1
ATOM 1292 C C . PHE A 1 165 ? -24.147 3.868 1.068 1.00 98.25 165 PHE A C 1
ATOM 1294 O O . PHE A 1 165 ? -25.212 3.718 0.469 1.00 98.25 165 PHE A O 1
ATOM 1301 N N . THR A 1 166 ? -23.283 4.837 0.758 1.00 98.19 166 THR A N 1
ATOM 1302 C CA . THR A 1 166 ? -23.437 5.733 -0.396 1.00 98.19 166 THR A CA 1
ATOM 1303 C C . THR A 1 166 ? -23.460 4.955 -1.713 1.00 98.19 166 THR A C 1
ATOM 1305 O O . THR A 1 166 ? -22.972 3.822 -1.799 1.00 98.19 166 THR A O 1
ATOM 1308 N N . ASP A 1 167 ? -23.899 5.612 -2.790 1.00 98.00 167 ASP A N 1
ATOM 1309 C CA . ASP A 1 167 ? -23.660 5.113 -4.145 1.00 98.00 167 ASP A CA 1
ATOM 1310 C C . ASP A 1 167 ? -22.152 4.866 -4.393 1.00 98.00 167 ASP A C 1
ATOM 1312 O O . ASP A 1 167 ? -21.309 5.612 -3.875 1.00 98.00 167 ASP A O 1
ATOM 1316 N N 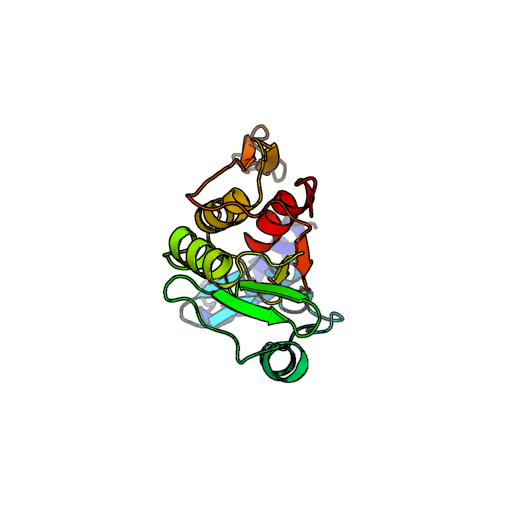. PRO A 1 168 ? -21.779 3.842 -5.187 1.00 97.94 168 PRO A N 1
ATOM 1317 C CA . PRO A 1 168 ? -20.384 3.559 -5.510 1.00 97.94 168 PRO A CA 1
ATOM 1318 C C . PRO A 1 168 ? -19.690 4.705 -6.258 1.00 97.94 168 PRO A C 1
ATOM 1320 O O . PRO A 1 168 ? -20.102 5.103 -7.350 1.00 97.94 168 PRO A O 1
ATOM 1323 N N . ILE A 1 169 ? -18.561 5.167 -5.724 1.00 97.88 169 ILE A N 1
ATOM 1324 C CA . ILE A 1 169 ? -17.697 6.189 -6.325 1.00 97.88 169 ILE A CA 1
ATOM 1325 C C . ILE A 1 169 ? -16.553 5.495 -7.061 1.00 97.88 169 ILE A C 1
ATOM 1327 O O . ILE A 1 169 ? -15.847 4.668 -6.494 1.00 97.88 169 ILE A O 1
ATOM 1331 N N . ALA A 1 170 ? -16.377 5.799 -8.346 1.00 97.88 170 ALA A N 1
ATOM 1332 C CA . ALA A 1 170 ? -15.396 5.128 -9.194 1.00 97.88 170 ALA A CA 1
ATOM 1333 C C . ALA A 1 170 ? -14.030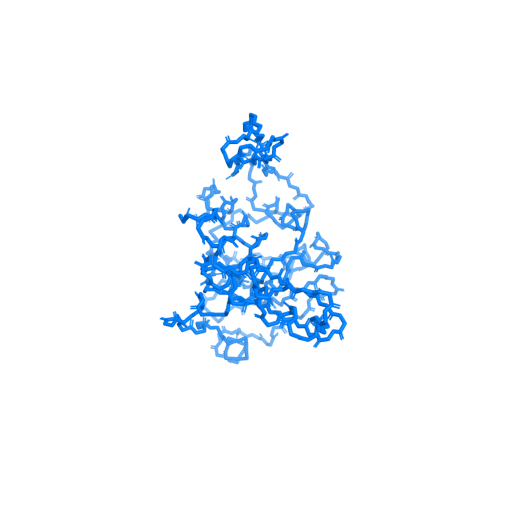 5.832 -9.193 1.00 97.88 170 ALA A C 1
ATOM 1335 O O . ALA A 1 170 ? -13.897 6.928 -9.746 1.00 97.88 170 ALA A O 1
ATOM 1336 N N . ASP A 1 171 ? -12.994 5.134 -8.729 1.00 97.12 171 ASP A N 1
ATOM 1337 C CA . ASP A 1 171 ? -11.611 5.613 -8.792 1.00 97.12 171 ASP A CA 1
ATOM 1338 C C . ASP A 1 171 ? -10.877 5.078 -10.017 1.00 97.12 171 ASP A C 1
ATOM 1340 O O . ASP A 1 171 ? -11.103 3.953 -10.482 1.00 97.12 171 ASP A O 1
ATOM 1344 N N . HIS A 1 172 ? -9.986 5.909 -10.556 1.00 97.88 172 HIS A N 1
ATOM 1345 C CA . HIS A 1 172 ? -9.306 5.647 -11.815 1.00 97.88 172 HIS A CA 1
ATOM 1346 C C . HIS A 1 172 ? -7.809 5.902 -11.717 1.00 97.88 172 HIS A C 1
ATOM 1348 O O . HIS A 1 172 ? -7.390 6.895 -11.138 1.00 97.88 172 HIS A O 1
ATOM 1354 N N . VAL A 1 173 ? -7.038 5.071 -12.411 1.00 97.44 173 VAL A N 1
ATOM 1355 C CA . VAL A 1 173 ? -5.637 5.341 -12.739 1.00 97.44 173 VAL A CA 1
ATOM 1356 C C . VAL A 1 173 ? -5.519 5.755 -14.197 1.00 97.44 173 VAL A C 1
ATOM 1358 O O . VAL A 1 173 ? -6.307 5.336 -15.051 1.00 97.44 173 VAL A O 1
ATOM 1361 N N . GLU A 1 174 ? -4.534 6.589 -14.502 1.00 97.50 174 GLU A N 1
ATOM 1362 C CA . GLU A 1 174 ? -4.291 7.117 -15.841 1.00 97.50 174 GLU A CA 1
ATOM 1363 C C . GLU A 1 174 ? -2.789 7.351 -16.071 1.00 97.50 174 GLU A C 1
ATOM 1365 O O . GLU A 1 174 ? -2.022 7.378 -15.108 1.00 97.50 174 GLU A O 1
ATOM 1370 N N . PRO A 1 175 ? -2.335 7.497 -17.331 1.00 97.12 175 PRO A N 1
ATOM 1371 C CA . PRO A 1 175 ? -0.951 7.854 -17.626 1.00 97.12 175 PRO A CA 1
ATOM 1372 C C . PRO A 1 175 ? -0.497 9.095 -16.843 1.00 97.12 175 PRO A C 1
ATOM 1374 O O . PRO A 1 175 ? -1.108 10.155 -16.976 1.00 97.12 175 PRO A O 1
ATOM 1377 N N . ARG A 1 176 ? 0.602 8.995 -16.088 1.00 95.12 176 ARG A N 1
ATOM 1378 C CA . ARG A 1 176 ? 1.228 10.135 -15.390 1.00 95.12 176 ARG A CA 1
ATOM 1379 C C . ARG A 1 176 ? 2.749 10.068 -15.491 1.00 95.12 176 ARG A C 1
ATOM 1381 O O . ARG A 1 176 ? 3.318 8.987 -15.640 1.00 95.12 176 ARG A O 1
ATOM 1388 N N . GLY A 1 177 ? 3.394 11.230 -15.389 1.00 92.50 177 GLY A N 1
ATOM 1389 C CA . GLY A 1 177 ? 4.851 11.339 -15.337 1.00 92.50 177 GLY A CA 1
ATOM 1390 C C . GLY A 1 177 ? 5.567 11.545 -16.665 1.00 92.50 177 GLY A C 1
ATOM 1391 O O . GLY A 1 177 ? 4.990 11.425 -17.745 1.00 92.50 177 GLY A O 1
ATOM 1392 N N . ALA A 1 178 ? 6.863 11.849 -16.563 1.00 88.38 178 ALA A N 1
ATOM 1393 C CA . ALA A 1 178 ? 7.732 12.102 -17.712 1.00 88.38 178 ALA A CA 1
ATOM 1394 C C . ALA A 1 178 ? 8.309 10.816 -18.329 1.00 88.38 178 ALA A C 1
ATOM 1396 O O . ALA A 1 178 ? 8.718 10.822 -19.491 1.00 88.38 178 ALA A O 1
ATOM 1397 N N . ARG A 1 179 ? 8.351 9.712 -17.571 1.00 93.19 179 ARG A N 1
ATOM 1398 C CA . ARG A 1 179 ? 8.816 8.400 -18.041 1.00 93.19 179 ARG A CA 1
ATOM 1399 C C . ARG A 1 179 ? 7.702 7.377 -18.025 1.00 93.19 179 ARG A C 1
ATOM 1401 O O . ARG A 1 179 ? 6.748 7.490 -17.269 1.00 93.19 179 ARG A O 1
ATOM 1408 N N . ARG A 1 180 ? 7.835 6.375 -18.892 1.00 94.12 180 ARG A N 1
ATOM 1409 C CA . ARG A 1 180 ? 6.872 5.290 -19.064 1.00 94.12 180 ARG A CA 1
ATOM 1410 C C . ARG A 1 180 ? 7.612 3.980 -19.279 1.00 94.12 180 ARG A C 1
ATOM 1412 O O . ARG A 1 180 ? 8.475 3.918 -20.151 1.00 94.12 180 ARG A O 1
ATOM 1419 N N . PHE A 1 181 ? 7.233 2.940 -18.546 1.00 97.12 181 PHE A N 1
ATOM 1420 C CA . PHE A 1 181 ? 7.653 1.575 -18.841 1.00 97.12 181 PHE A CA 1
ATOM 1421 C C . PHE A 1 181 ? 6.491 0.834 -19.502 1.00 97.12 181 PHE A C 1
ATOM 1423 O O . PHE A 1 181 ? 5.385 0.798 -18.966 1.00 97.12 181 PHE A O 1
ATOM 1430 N N . ARG A 1 182 ? 6.729 0.307 -20.705 1.00 95.75 182 ARG A N 1
ATOM 1431 C CA . ARG A 1 182 ? 5.711 -0.364 -21.536 1.00 95.75 182 ARG A CA 1
ATOM 1432 C C . ARG A 1 182 ? 6.015 -1.844 -21.788 1.00 95.75 182 ARG A C 1
ATOM 1434 O O . ARG A 1 182 ? 5.260 -2.494 -22.501 1.00 95.75 182 ARG A O 1
ATOM 1441 N N . GLY A 1 183 ? 7.131 -2.347 -21.257 1.00 97.50 183 GLY A N 1
ATOM 1442 C CA . GLY A 1 183 ? 7.482 -3.763 -21.332 1.00 97.50 183 GLY A CA 1
ATOM 1443 C C . GLY A 1 183 ? 6.697 -4.608 -20.319 1.00 97.50 183 GLY A C 1
ATOM 1444 O O . GLY A 1 183 ? 5.924 -4.048 -19.538 1.00 97.50 183 GLY A O 1
ATOM 1445 N N . PRO A 1 184 ? 6.901 -5.935 -20.306 1.00 98.56 184 PRO A N 1
ATOM 1446 C CA . PRO A 1 184 ? 6.312 -6.838 -19.319 1.00 98.56 184 PRO A CA 1
ATOM 1447 C C . PRO A 1 184 ? 6.712 -6.477 -17.884 1.00 98.56 184 PRO A C 1
ATOM 1449 O O . PRO A 1 184 ? 7.880 -6.185 -17.614 1.00 98.56 184 PRO A O 1
ATOM 1452 N N . VAL A 1 185 ? 5.751 -6.520 -16.968 1.00 98.75 185 VAL A N 1
ATOM 1453 C CA . VAL A 1 185 ? 5.919 -6.220 -15.548 1.00 98.75 185 VAL A CA 1
ATOM 1454 C C . VAL A 1 185 ? 5.413 -7.401 -14.728 1.00 98.75 185 VAL A C 1
ATOM 1456 O O . VAL A 1 185 ? 4.328 -7.897 -14.979 1.00 98.75 185 VAL A O 1
ATOM 1459 N N . ALA A 1 186 ? 6.172 -7.832 -13.726 1.00 98.69 186 ALA A N 1
ATOM 1460 C CA . ALA A 1 186 ? 5.686 -8.746 -12.696 1.00 98.69 186 ALA A CA 1
ATOM 1461 C C . ALA A 1 186 ? 5.541 -7.979 -11.379 1.00 98.69 186 ALA A C 1
ATOM 1463 O O . ALA A 1 186 ? 6.465 -7.261 -10.994 1.00 98.69 186 ALA A O 1
ATOM 1464 N N . VAL A 1 187 ? 4.414 -8.132 -10.680 1.00 98.75 187 VAL A N 1
ATOM 1465 C CA . VAL A 1 187 ? 4.207 -7.542 -9.346 1.00 98.75 187 VAL A CA 1
ATOM 1466 C C . VAL A 1 187 ? 4.322 -8.631 -8.282 1.00 98.75 187 VAL A C 1
ATOM 1468 O O . VAL A 1 187 ? 3.590 -9.618 -8.334 1.00 98.75 187 VAL A O 1
ATOM 1471 N N . LEU A 1 188 ? 5.230 -8.461 -7.318 1.00 98.69 188 LEU A N 1
ATOM 1472 C CA . LEU A 1 188 ? 5.397 -9.398 -6.202 1.00 98.69 188 LEU A CA 1
ATOM 1473 C C . LEU A 1 188 ? 4.642 -8.900 -4.971 1.00 98.69 188 LEU A C 1
ATOM 1475 O O . LEU A 1 188 ? 4.737 -7.727 -4.613 1.00 98.69 188 LEU A O 1
ATOM 1479 N N . THR A 1 189 ? 3.904 -9.809 -4.334 1.00 98.50 189 THR A N 1
ATOM 1480 C CA . THR A 1 189 ? 3.042 -9.526 -3.179 1.00 98.50 189 THR A CA 1
ATOM 1481 C C . THR A 1 189 ? 3.190 -10.597 -2.095 1.00 98.50 189 THR A C 1
ATOM 1483 O O . THR A 1 189 ? 3.624 -11.716 -2.377 1.00 98.50 189 THR A O 1
ATOM 1486 N N . ASN A 1 190 ? 2.869 -10.262 -0.845 1.00 97.69 190 ASN A N 1
ATOM 1487 C CA . ASN A 1 190 ? 2.800 -11.186 0.289 1.00 97.69 190 ASN A CA 1
ATOM 1488 C C . ASN A 1 190 ? 1.674 -10.789 1.260 1.00 97.69 190 ASN A C 1
ATOM 1490 O O . ASN A 1 190 ? 0.913 -9.855 1.014 1.00 97.69 190 ASN A O 1
ATOM 1494 N N . ARG A 1 191 ? 1.559 -11.512 2.382 1.00 96.56 191 ARG A N 1
ATOM 1495 C CA . ARG A 1 191 ? 0.496 -11.290 3.373 1.00 96.56 191 ARG A CA 1
ATOM 1496 C C . ARG A 1 191 ? 0.551 -9.908 4.030 1.00 96.56 191 ARG A C 1
ATOM 1498 O O . ARG A 1 191 ? -0.465 -9.464 4.544 1.00 96.56 191 ARG A O 1
ATOM 1505 N N . LEU A 1 192 ? 1.705 -9.242 4.007 1.00 95.44 192 LEU A N 1
ATOM 1506 C CA . LEU A 1 192 ? 1.894 -7.916 4.592 1.00 95.44 192 LEU A CA 1
ATOM 1507 C C . LEU A 1 192 ? 1.586 -6.771 3.619 1.00 95.44 192 LEU A C 1
ATOM 1509 O O . LEU A 1 192 ? 1.690 -5.606 4.006 1.00 95.44 192 LEU A O 1
ATOM 1513 N N . ASN A 1 193 ? 1.147 -7.077 2.394 1.00 96.62 193 ASN A N 1
ATOM 1514 C CA . ASN A 1 193 ? 0.479 -6.086 1.564 1.00 96.62 193 ASN A CA 1
ATOM 1515 C C . ASN A 1 193 ? -0.871 -5.704 2.155 1.00 96.62 193 ASN A C 1
ATOM 1517 O O . ASN A 1 193 ? -1.732 -6.557 2.348 1.00 96.62 193 ASN A O 1
ATOM 1521 N N . PHE A 1 194 ? -1.028 -4.414 2.438 1.00 93.94 194 PHE A N 1
ATOM 1522 C CA . PHE A 1 194 ? -2.143 -3.901 3.221 1.00 93.94 194 PHE A CA 1
ATOM 1523 C C . PHE A 1 194 ? -2.511 -2.479 2.783 1.00 93.94 194 PHE A C 1
ATOM 1525 O O . PHE A 1 194 ? -1.629 -1.711 2.380 1.00 93.94 194 PHE A O 1
ATOM 1532 N N . SER A 1 195 ? -3.784 -2.094 2.883 1.00 96.00 195 SER A N 1
ATOM 1533 C CA . SER A 1 195 ? -4.267 -0.738 2.582 1.00 96.00 195 SER A CA 1
ATOM 1534 C C . SER A 1 195 ? -3.926 -0.308 1.140 1.00 96.00 195 SER A C 1
ATOM 1536 O O . SER A 1 195 ? -4.149 -1.077 0.210 1.00 96.00 195 SER A O 1
ATOM 1538 N N . ALA A 1 196 ? -3.346 0.878 0.915 1.00 97.25 196 ALA A N 1
ATOM 1539 C CA . ALA A 1 196 ? -3.021 1.372 -0.431 1.00 97.25 196 ALA A CA 1
ATOM 1540 C C . ALA A 1 196 ? -2.131 0.408 -1.251 1.00 97.25 196 ALA A C 1
ATOM 1542 O O . ALA A 1 196 ? -2.080 0.487 -2.476 1.00 97.25 196 ALA A O 1
ATOM 1543 N N . ALA A 1 197 ? -1.417 -0.530 -0.618 1.00 98.06 197 ALA A N 1
ATOM 1544 C CA . ALA A 1 197 ? -0.700 -1.560 -1.363 1.00 98.06 197 ALA A CA 1
ATOM 1545 C C . ALA A 1 197 ? -1.645 -2.560 -2.050 1.00 98.06 197 ALA A C 1
ATOM 1547 O O . ALA A 1 197 ? -1.355 -3.005 -3.158 1.00 98.06 197 ALA A O 1
ATOM 1548 N N . GLU A 1 198 ? -2.789 -2.878 -1.445 1.00 97.38 198 GLU A N 1
ATOM 1549 C CA . GLU A 1 198 ? -3.830 -3.706 -2.061 1.00 97.38 198 GLU A CA 1
ATOM 1550 C C . GLU A 1 198 ? -4.458 -2.971 -3.252 1.00 97.38 198 GLU A C 1
ATOM 1552 O O . GLU A 1 198 ? -4.606 -3.547 -4.332 1.00 97.38 198 GLU A O 1
ATOM 1557 N N . ASP A 1 199 ? -4.717 -1.670 -3.108 1.00 98.06 199 ASP A N 1
ATOM 1558 C CA . ASP A 1 199 ? -5.178 -0.814 -4.205 1.00 98.06 199 ASP A CA 1
ATOM 1559 C C . ASP A 1 199 ? -4.180 -0.766 -5.366 1.00 98.06 199 ASP A C 1
ATOM 1561 O O . ASP A 1 199 ? -4.573 -0.823 -6.536 1.00 98.06 199 ASP A O 1
ATOM 1565 N N . PHE A 1 200 ? -2.877 -0.734 -5.066 1.00 98.50 200 PHE A N 1
ATOM 1566 C CA . PHE A 1 200 ? -1.831 -0.782 -6.086 1.00 98.50 200 PHE A CA 1
ATOM 1567 C C . PHE A 1 200 ? -1.910 -2.086 -6.884 1.00 98.50 200 PHE A C 1
ATOM 1569 O O . PHE A 1 200 ? -1.846 -2.057 -8.115 1.00 98.50 200 PHE A O 1
ATOM 1576 N N . VAL A 1 201 ? -2.113 -3.225 -6.212 1.00 98.31 201 VAL A N 1
ATOM 1577 C CA . VAL A 1 201 ? -2.313 -4.528 -6.871 1.00 98.31 201 VAL A CA 1
ATOM 1578 C C . VAL A 1 201 ? -3.572 -4.509 -7.740 1.00 98.31 201 VAL A C 1
ATOM 1580 O O . VAL A 1 201 ? -3.529 -4.957 -8.890 1.00 98.31 201 VAL A O 1
ATOM 1583 N N . LEU A 1 202 ? -4.681 -3.956 -7.236 1.00 98.12 202 LEU A N 1
ATOM 1584 C CA . LEU A 1 202 ? -5.935 -3.822 -7.987 1.00 98.12 202 LEU A CA 1
ATOM 1585 C C . LEU A 1 202 ? -5.784 -2.955 -9.241 1.00 98.12 202 LEU A C 1
ATOM 1587 O O . LEU A 1 202 ? -6.412 -3.256 -10.257 1.00 98.12 202 LEU A O 1
ATOM 1591 N N . ALA A 1 203 ? -4.970 -1.902 -9.186 1.00 98.31 203 ALA A N 1
ATOM 1592 C CA . ALA A 1 203 ? -4.711 -1.030 -10.323 1.00 98.31 203 ALA A CA 1
ATOM 1593 C C . ALA A 1 203 ? -3.748 -1.668 -11.334 1.00 98.31 203 ALA A C 1
ATOM 1595 O O . ALA A 1 203 ? -4.038 -1.690 -12.533 1.00 98.31 203 ALA A O 1
ATOM 1596 N N . MET A 1 204 ? -2.636 -2.235 -10.861 1.00 98.44 204 MET A N 1
ATOM 1597 C CA . MET A 1 204 ? -1.615 -2.847 -11.713 1.00 98.44 204 MET A CA 1
ATOM 1598 C C . MET A 1 204 ? -2.149 -4.059 -12.479 1.00 98.44 204 MET A C 1
ATOM 1600 O O . MET A 1 204 ? -1.899 -4.155 -13.676 1.00 98.44 204 MET A O 1
ATOM 1604 N N . ARG A 1 205 ? -2.971 -4.924 -11.862 1.00 97.38 205 ARG A N 1
ATOM 1605 C CA . ARG A 1 205 ? -3.549 -6.112 -12.534 1.00 97.38 205 ARG A CA 1
ATOM 1606 C C . ARG A 1 205 ? -4.443 -5.799 -13.744 1.00 97.38 205 ARG A C 1
ATOM 1608 O O . ARG A 1 205 ? -4.840 -6.704 -14.467 1.00 97.38 205 ARG A O 1
ATOM 1615 N N . LEU A 1 206 ? -4.864 -4.543 -13.915 1.00 96.62 206 LEU A N 1
ATOM 1616 C CA . LEU A 1 206 ? -5.717 -4.108 -15.032 1.00 96.62 206 LEU A CA 1
ATOM 1617 C C . LEU A 1 206 ? -4.909 -3.631 -16.240 1.00 96.62 206 LEU A C 1
ATOM 1619 O O . LEU A 1 206 ? -5.482 -3.284 -17.285 1.00 96.62 206 LEU A O 1
ATOM 1623 N N . LEU A 1 207 ? -3.591 -3.531 -16.083 1.00 97.44 207 LEU A N 1
ATOM 1624 C CA . LEU A 1 207 ? -2.693 -3.086 -17.128 1.00 97.44 207 LEU A CA 1
ATOM 1625 C C . LEU A 1 207 ? -2.361 -4.269 -18.045 1.00 97.44 207 LEU A C 1
ATOM 1627 O O . LEU A 1 207 ? -2.161 -5.378 -17.570 1.00 97.44 207 LEU A O 1
ATOM 1631 N N . PRO A 1 208 ? -2.307 -4.059 -19.370 1.00 94.19 208 PRO A N 1
ATOM 1632 C CA . PRO A 1 208 ? -2.186 -5.153 -20.339 1.00 94.19 208 PRO A CA 1
ATOM 1633 C C . PRO A 1 208 ? -0.832 -5.879 -20.302 1.00 94.19 208 PRO A C 1
ATOM 1635 O O . PRO A 1 208 ? -0.664 -6.893 -20.971 1.00 94.19 208 PRO A O 1
ATOM 1638 N N . ASN A 1 209 ? 0.145 -5.316 -19.595 1.00 93.50 209 ASN A N 1
ATOM 1639 C CA . ASN A 1 209 ? 1.526 -5.771 -19.525 1.00 93.50 209 ASN A CA 1
ATOM 1640 C C . ASN A 1 209 ? 1.938 -6.218 -18.113 1.00 93.50 209 ASN A C 1
ATOM 1642 O O . ASN A 1 209 ? 3.139 -6.338 -17.881 1.00 93.50 209 ASN A O 1
ATOM 1646 N N . VAL A 1 210 ? 0.978 -6.410 -17.199 1.00 95.62 210 VAL A N 1
ATOM 1647 C CA . VAL A 1 210 ? 1.176 -6.871 -15.813 1.00 95.62 210 VAL A CA 1
ATOM 1648 C C . VAL A 1 210 ? 0.537 -8.241 -15.619 1.00 95.62 210 VAL A C 1
ATOM 1650 O O . VAL A 1 210 ? -0.583 -8.430 -16.142 1.00 95.62 210 VAL A O 1
#